Protein AF-A0A966CEV1-F1 (afdb_monomer)

Structure (mmCIF, N/CA/C/O backbone):
data_AF-A0A966CEV1-F1
#
_entry.id   AF-A0A966CEV1-F1
#
loop_
_atom_site.group_PDB
_atom_site.id
_atom_site.type_symbol
_atom_site.label_atom_id
_atom_site.label_alt_id
_atom_site.label_comp_id
_atom_site.label_asym_id
_atom_site.label_entity_id
_atom_site.label_seq_id
_atom_site.pdbx_PDB_ins_code
_atom_site.Cartn_x
_atom_site.Cartn_y
_atom_site.Cartn_z
_atom_site.occupancy
_atom_site.B_iso_or_equiv
_atom_site.auth_seq_id
_atom_site.auth_comp_id
_atom_site.auth_asym_id
_atom_site.auth_atom_id
_atom_site.pdbx_PDB_model_num
ATOM 1 N N . MET A 1 1 ? 7.926 -12.220 17.443 1.00 57.94 1 MET A N 1
ATOM 2 C CA . MET A 1 1 ? 7.346 -11.775 18.732 1.00 57.94 1 MET A CA 1
ATOM 3 C C . MET A 1 1 ? 5.970 -11.209 18.419 1.00 57.94 1 MET A C 1
ATOM 5 O O . MET A 1 1 ? 5.880 -10.468 17.450 1.00 57.94 1 MET A O 1
ATOM 9 N N . LEU A 1 2 ? 4.911 -11.613 19.125 1.00 84.62 2 LEU A N 1
ATOM 10 C CA . LEU A 1 2 ? 3.569 -11.069 18.876 1.00 84.62 2 LEU A CA 1
ATOM 11 C C . LEU A 1 2 ? 3.476 -9.664 19.479 1.00 84.62 2 LEU A C 1
ATOM 13 O O . LEU A 1 2 ? 3.964 -9.455 20.590 1.00 84.62 2 LEU A O 1
ATOM 17 N N . VAL A 1 3 ? 2.856 -8.722 18.767 1.00 90.56 3 VAL A N 1
ATOM 18 C CA . VAL A 1 3 ? 2.666 -7.362 19.295 1.00 90.56 3 VAL A CA 1
ATOM 19 C C . VAL A 1 3 ? 1.674 -7.366 20.458 1.00 90.56 3 VAL A C 1
ATOM 21 O O . VAL A 1 3 ? 0.688 -8.111 20.454 1.00 90.56 3 VAL A O 1
ATOM 24 N N . THR A 1 4 ? 1.909 -6.517 21.457 1.00 93.19 4 THR A N 1
ATOM 25 C CA . THR A 1 4 ? 0.951 -6.308 22.549 1.00 93.19 4 THR A CA 1
ATOM 26 C C . THR A 1 4 ? -0.303 -5.588 22.046 1.00 93.19 4 THR A C 1
ATOM 28 O O . THR A 1 4 ? -0.288 -4.901 21.024 1.00 93.19 4 THR A O 1
ATOM 31 N N . LYS A 1 5 ? -1.406 -5.670 22.802 1.00 92.38 5 LYS A N 1
ATOM 32 C CA . LYS A 1 5 ? -2.657 -4.968 22.458 1.00 92.38 5 LYS A CA 1
ATOM 33 C C . LYS A 1 5 ? -2.450 -3.457 22.296 1.00 92.38 5 LYS A C 1
ATOM 35 O O . LYS A 1 5 ? -2.976 -2.872 21.360 1.00 92.38 5 LYS A O 1
ATOM 40 N N . LYS A 1 6 ? -1.669 -2.833 23.185 1.00 93.38 6 LYS A N 1
ATOM 41 C CA . LYS A 1 6 ? -1.413 -1.385 23.150 1.00 93.38 6 LYS A CA 1
ATOM 42 C C . LYS A 1 6 ? -0.546 -0.986 21.955 1.00 93.38 6 LYS A C 1
ATOM 44 O O . LYS A 1 6 ? -0.820 0.029 21.318 1.00 93.38 6 LYS A O 1
ATOM 49 N N . GLU A 1 7 ? 0.465 -1.790 21.625 1.00 94.31 7 GLU A N 1
ATOM 50 C CA . GLU A 1 7 ? 1.275 -1.593 20.417 1.00 94.31 7 GLU A CA 1
ATOM 51 C C . GLU A 1 7 ? 0.435 -1.745 19.152 1.00 94.31 7 GLU A C 1
ATOM 53 O O . GLU A 1 7 ? 0.527 -0.898 18.266 1.00 94.31 7 GLU A O 1
ATOM 58 N N . LEU A 1 8 ? -0.439 -2.753 19.096 1.00 94.94 8 LEU A N 1
ATOM 59 C CA . LEU A 1 8 ? -1.373 -2.940 17.990 1.00 94.94 8 LEU A CA 1
ATOM 60 C C . LEU A 1 8 ? -2.298 -1.730 17.816 1.00 94.94 8 LEU A C 1
ATOM 62 O O . LEU A 1 8 ? -2.413 -1.222 16.701 1.00 94.94 8 LEU A O 1
ATOM 66 N N . THR A 1 9 ? -2.920 -1.234 18.896 1.00 96.12 9 THR A N 1
ATOM 67 C CA . THR A 1 9 ? -3.746 -0.017 18.827 1.00 96.12 9 THR A CA 1
ATOM 68 C C . THR A 1 9 ? -2.937 1.154 18.286 1.00 96.12 9 THR A C 1
ATOM 70 O O . THR A 1 9 ? -3.384 1.850 17.378 1.00 96.12 9 THR A O 1
ATOM 73 N N . ASN A 1 10 ? -1.727 1.357 18.810 1.00 95.75 10 ASN A N 1
ATOM 74 C CA . ASN A 1 10 ? -0.859 2.444 18.380 1.00 95.75 10 ASN A CA 1
ATOM 75 C C . ASN A 1 10 ? -0.511 2.335 16.889 1.00 95.75 10 ASN A C 1
ATOM 77 O O . ASN A 1 10 ? -0.572 3.334 16.179 1.00 95.75 10 ASN A O 1
ATOM 81 N N . LEU A 1 11 ? -0.183 1.135 16.399 1.00 96.06 11 LEU A N 1
ATOM 82 C CA . LEU A 1 11 ? 0.089 0.896 14.981 1.00 96.06 11 LEU A CA 1
ATOM 83 C C . LEU A 1 11 ? -1.144 1.195 14.124 1.00 96.06 11 LEU A C 1
ATOM 85 O O . LEU A 1 11 ? -1.026 1.942 13.155 1.00 96.06 11 LEU A O 1
ATOM 89 N N . LYS A 1 12 ? -2.326 0.692 14.495 1.00 96.50 12 LYS A N 1
ATOM 90 C CA . LYS A 1 12 ? -3.576 0.970 13.770 1.00 96.50 12 LYS A CA 1
ATOM 91 C C . LYS A 1 12 ? -3.886 2.466 13.731 1.00 96.50 12 LYS A C 1
ATOM 93 O O . LYS A 1 12 ? -4.107 3.009 12.661 1.00 96.50 12 LYS A O 1
ATOM 98 N N . LEU A 1 13 ? -3.823 3.169 14.861 1.00 96.69 13 LEU A N 1
ATOM 99 C CA . LEU A 1 13 ? -4.090 4.612 14.897 1.00 96.69 13 LEU A CA 1
ATOM 100 C C . LEU A 1 13 ? -3.045 5.416 14.110 1.00 96.69 13 LEU A C 1
ATOM 102 O O . LEU A 1 13 ? -3.387 6.381 13.426 1.00 96.69 13 LEU A O 1
ATOM 106 N N . LYS A 1 14 ? -1.772 5.002 14.142 1.00 96.00 14 LYS A N 1
ATOM 107 C CA . LYS A 1 14 ? -0.716 5.626 13.336 1.00 96.00 14 LYS A CA 1
ATOM 108 C C . LYS A 1 14 ? -0.926 5.444 11.839 1.00 96.00 14 LYS A C 1
ATOM 110 O O . LYS A 1 14 ? -0.472 6.320 11.107 1.00 96.00 14 LYS A O 1
ATOM 115 N N . SER A 1 15 ? -1.631 4.403 11.389 1.00 95.50 15 SER A N 1
ATOM 116 C CA . SER A 1 15 ? -1.977 4.204 9.975 1.00 95.50 15 SER A CA 1
ATOM 117 C C . SER A 1 15 ? -3.138 5.089 9.495 1.00 95.50 15 SER A C 1
ATOM 119 O O . SER A 1 15 ? -3.421 5.145 8.301 1.00 95.50 15 SER A O 1
ATOM 121 N N . ILE A 1 16 ? -3.778 5.852 10.386 1.00 96.06 16 ILE A N 1
ATOM 122 C CA . ILE A 1 16 ? -4.877 6.766 10.055 1.00 96.06 16 ILE A CA 1
ATOM 123 C C . ILE A 1 16 ? -4.322 8.186 9.820 1.00 96.06 16 ILE A C 1
ATOM 125 O O . ILE A 1 16 ? -3.423 8.664 10.521 1.00 96.06 16 ILE A O 1
ATOM 129 N N . LYS A 1 17 ? -4.807 8.885 8.783 1.00 94.56 17 LYS A N 1
ATOM 130 C CA . LYS A 1 17 ? -4.459 10.299 8.515 1.00 94.56 17 LYS A CA 1
ATOM 131 C C . LYS A 1 17 ? -5.070 11.222 9.577 1.00 94.56 17 LYS A C 1
ATOM 133 O O . LYS A 1 17 ? -6.083 10.882 10.174 1.00 94.56 17 LYS A O 1
ATOM 138 N N . SER A 1 18 ? -4.483 12.402 9.792 1.00 94.50 18 SER A N 1
ATOM 139 C CA . SER A 1 18 ? -4.912 13.301 10.877 1.00 94.50 18 SER A CA 1
ATOM 140 C C . SER A 1 18 ? -6.392 13.682 10.807 1.00 94.50 18 SER A C 1
ATOM 142 O O . SER A 1 18 ? -7.038 13.728 11.847 1.00 94.50 18 SER A O 1
ATOM 144 N N . ASP A 1 19 ? -6.933 13.936 9.617 1.00 95.62 19 ASP A N 1
ATOM 145 C CA . ASP A 1 19 ? -8.342 14.324 9.478 1.00 95.62 19 ASP A CA 1
ATOM 146 C C . ASP A 1 19 ? -9.283 13.151 9.776 1.00 95.62 19 ASP A C 1
ATOM 148 O O . ASP A 1 19 ? -10.262 13.307 10.496 1.00 95.62 19 ASP A O 1
ATOM 152 N N . ASN A 1 20 ? -8.908 11.939 9.361 1.00 96.88 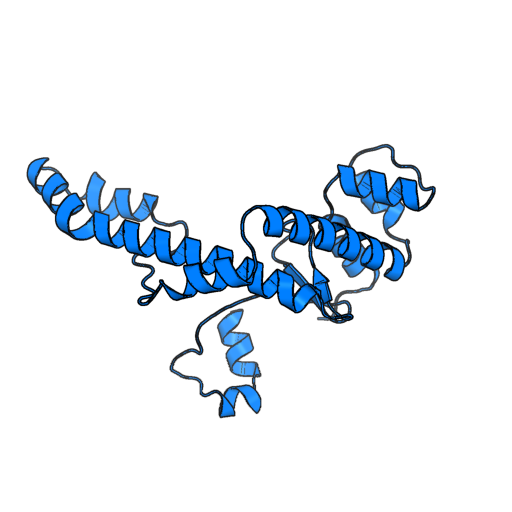20 ASN A N 1
ATOM 153 C CA . ASN A 1 20 ? -9.644 10.723 9.708 1.00 96.88 20 ASN A CA 1
ATOM 154 C C . ASN A 1 20 ? -9.554 10.393 11.213 1.00 96.88 20 ASN A C 1
ATOM 156 O O . ASN A 1 20 ? -10.490 9.827 11.764 1.00 96.88 20 ASN A O 1
ATOM 160 N N . LEU A 1 21 ? -8.461 10.746 11.902 1.00 97.31 21 LEU A N 1
ATOM 161 C CA . LEU A 1 21 ? -8.376 10.603 13.363 1.00 97.31 21 LEU A CA 1
ATOM 162 C C . LEU A 1 21 ? -9.356 11.537 14.084 1.00 97.31 21 LEU A C 1
ATOM 164 O O . LEU A 1 21 ? -9.929 11.139 15.097 1.00 97.31 21 LEU A O 1
ATOM 168 N N . LYS A 1 22 ? -9.561 12.757 13.566 1.00 97.19 22 LYS A N 1
ATOM 169 C CA . LYS A 1 22 ? -10.571 13.685 14.098 1.00 97.19 22 LYS A CA 1
ATOM 170 C C . LYS A 1 22 ? -11.976 13.125 13.901 1.00 97.19 22 LYS A C 1
ATOM 172 O O . LYS A 1 22 ? -12.722 13.058 14.870 1.00 97.19 22 LYS A O 1
ATOM 177 N N . GLU A 1 23 ? -12.281 12.632 12.698 1.00 97.31 23 GLU A N 1
ATOM 178 C CA . GLU A 1 23 ? -13.567 11.983 12.400 1.00 97.31 23 GLU A CA 1
ATOM 179 C C . GLU A 1 23 ? -13.821 10.775 13.317 1.00 97.31 23 GLU A C 1
ATOM 181 O O . GLU A 1 23 ? -14.918 10.616 13.849 1.00 97.31 23 GLU A O 1
ATOM 186 N N . LEU A 1 24 ? -12.803 9.937 13.554 1.00 97.38 24 LEU A N 1
ATOM 187 C CA . LEU A 1 24 ? -12.907 8.814 14.487 1.00 97.38 24 LEU A CA 1
ATOM 188 C C . LEU A 1 24 ? -13.211 9.299 15.911 1.00 97.38 24 LEU A C 1
ATOM 190 O O . LEU A 1 24 ? -14.129 8.779 16.542 1.00 97.38 24 LEU A O 1
ATOM 194 N N . ALA A 1 25 ? -12.485 10.306 16.407 1.00 96.88 25 ALA A N 1
ATOM 195 C CA . ALA A 1 25 ? -12.726 10.869 17.734 1.00 96.88 25 ALA A CA 1
ATOM 196 C C . ALA A 1 25 ? -14.147 11.442 17.871 1.00 96.88 25 ALA A C 1
ATOM 198 O O . ALA A 1 25 ? -14.824 11.146 18.855 1.00 96.88 25 ALA A O 1
ATOM 199 N N . GLU A 1 26 ? -14.628 12.176 16.865 1.00 96.38 26 GLU A N 1
ATOM 200 C CA . GLU A 1 26 ? -15.989 12.729 16.825 1.00 96.38 26 GLU A CA 1
ATOM 201 C C . GLU A 1 26 ? -17.051 11.629 16.828 1.00 96.38 26 GLU A C 1
ATOM 203 O O . GLU A 1 26 ? -18.001 11.694 17.607 1.00 96.38 26 GLU A O 1
ATOM 208 N N . SER A 1 27 ? -16.854 10.569 16.037 1.00 95.25 27 SER A N 1
ATOM 209 C CA . SER A 1 27 ? -17.775 9.424 15.993 1.00 95.25 27 SER A CA 1
ATOM 210 C C . SER A 1 27 ? -17.870 8.655 17.318 1.00 95.25 27 SER A C 1
ATOM 212 O O . SER A 1 27 ? -18.848 7.949 17.555 1.00 95.25 27 SER A O 1
ATOM 214 N N . LEU A 1 28 ? -16.864 8.804 18.186 1.00 94.50 28 LEU A N 1
ATOM 215 C CA . LEU A 1 28 ? -16.774 8.176 19.504 1.00 94.50 28 LEU A CA 1
ATOM 216 C C . LEU A 1 28 ? -17.038 9.165 20.650 1.00 94.50 28 LEU A C 1
ATOM 218 O O . LEU A 1 28 ? -16.740 8.849 21.803 1.00 94.50 28 LEU A O 1
ATOM 222 N N . SER A 1 29 ? -17.547 10.368 20.356 1.00 92.56 29 SER A N 1
ATOM 223 C CA . SER A 1 29 ? -17.788 11.432 21.346 1.00 92.56 29 SER A CA 1
ATOM 224 C C . SER A 1 29 ? -16.554 11.764 22.204 1.00 92.56 29 SER A C 1
ATOM 226 O O . SER A 1 29 ? -16.664 12.115 23.379 1.00 92.56 29 SER A O 1
ATOM 228 N N . THR A 1 30 ? -15.361 11.629 21.622 1.00 90.31 30 THR A N 1
ATOM 229 C CA . THR A 1 30 ? -14.064 11.927 22.242 1.00 90.31 30 THR A CA 1
ATOM 230 C C . THR A 1 30 ? -13.546 13.281 21.745 1.00 90.31 30 THR A C 1
ATOM 232 O O . THR A 1 30 ? -13.828 13.691 20.623 1.00 90.31 30 THR A O 1
ATOM 235 N N . ASP A 1 31 ? -12.764 13.995 22.562 1.00 92.00 31 ASP A N 1
ATOM 236 C CA . ASP A 1 31 ? -12.221 15.313 22.200 1.00 92.00 31 ASP A CA 1
ATOM 237 C C . ASP A 1 31 ? -11.314 15.261 20.952 1.00 92.00 31 ASP A C 1
ATOM 239 O O . ASP A 1 31 ? -10.159 14.827 21.032 1.00 92.00 31 ASP A O 1
ATOM 243 N N . SER A 1 32 ? -11.815 15.779 19.824 1.00 93.38 32 SER A N 1
ATOM 244 C CA . SER A 1 32 ? -11.163 15.774 18.505 1.00 93.38 32 SER A CA 1
ATOM 245 C C . SER A 1 32 ? -10.152 16.907 18.276 1.00 93.38 32 SER A C 1
ATOM 247 O O . SER A 1 32 ? -9.585 17.040 17.188 1.00 93.38 32 SER A O 1
ATOM 249 N N . ARG A 1 33 ? -9.864 17.722 19.299 1.00 92.88 33 ARG A N 1
ATOM 250 C CA . ARG A 1 33 ? -8.872 18.806 19.206 1.00 92.88 33 ARG A CA 1
ATOM 251 C C . ARG A 1 33 ? -7.446 18.312 19.444 1.00 92.88 33 ARG A C 1
ATOM 253 O O . ARG A 1 33 ? -7.202 17.447 20.288 1.00 92.88 33 ARG A O 1
ATOM 260 N N . GLY A 1 34 ? -6.494 18.951 18.769 1.00 93.88 34 GLY A N 1
ATOM 261 C CA . GLY A 1 34 ? -5.059 18.735 18.957 1.00 93.88 34 GLY A CA 1
ATOM 262 C C . GLY A 1 34 ? -4.363 18.162 17.726 1.00 93.88 34 GLY A C 1
ATOM 263 O O . GLY A 1 34 ? -4.924 18.104 16.629 1.00 93.88 34 GLY A O 1
ATOM 264 N N . THR A 1 35 ? -3.106 17.772 17.916 1.00 95.94 35 THR A N 1
ATOM 265 C CA . THR A 1 35 ? -2.287 17.147 16.873 1.00 95.94 35 THR A CA 1
ATOM 266 C C . THR A 1 35 ? -2.658 15.674 16.685 1.00 95.94 35 THR A C 1
ATOM 268 O O . THR A 1 35 ? -3.315 15.067 17.531 1.00 95.94 35 THR A O 1
ATOM 271 N N . ALA A 1 36 ? -2.176 15.046 15.607 1.00 94.31 36 ALA A N 1
ATOM 272 C CA . ALA A 1 36 ? -2.341 13.604 15.412 1.00 94.31 36 ALA A CA 1
ATOM 273 C C . ALA A 1 36 ? -1.795 12.783 16.598 1.00 94.31 36 ALA A C 1
ATOM 275 O O . ALA A 1 36 ? -2.402 11.788 16.984 1.00 94.31 36 ALA A O 1
ATOM 276 N N . ALA A 1 37 ? -0.687 13.211 17.213 1.00 95.38 37 ALA A N 1
ATOM 277 C CA . ALA A 1 37 ? -0.123 12.538 18.381 1.00 95.38 37 ALA A CA 1
ATOM 278 C C . ALA A 1 37 ? -1.036 12.650 19.614 1.00 95.38 37 ALA A C 1
ATOM 280 O O . ALA A 1 37 ? -1.165 11.685 20.367 1.00 95.38 37 ALA A O 1
ATOM 281 N N . ASP A 1 38 ? -1.694 13.797 19.801 1.00 95.88 38 ASP A N 1
ATOM 282 C CA . ASP A 1 38 ? -2.651 13.996 20.895 1.00 95.88 38 ASP A CA 1
ATOM 283 C C . ASP A 1 38 ? -3.892 13.124 20.700 1.00 95.88 38 ASP A C 1
ATOM 285 O O . ASP A 1 38 ? -4.332 12.458 21.636 1.00 95.88 38 ASP A O 1
ATOM 289 N N . LEU A 1 39 ? -4.411 13.060 19.471 1.00 97.00 39 LEU A N 1
ATOM 290 C CA . LEU A 1 39 ? -5.541 12.199 19.119 1.00 97.00 39 LEU A CA 1
ATOM 291 C C . LEU A 1 39 ? -5.213 10.719 19.329 1.00 97.00 39 LEU A C 1
ATOM 293 O O . LEU A 1 39 ? -6.008 10.003 19.929 1.00 97.00 39 LEU A O 1
ATOM 297 N N . ILE A 1 40 ? -4.023 10.263 18.920 1.00 96.38 40 ILE A N 1
ATOM 298 C CA . ILE A 1 40 ? -3.582 8.879 19.157 1.00 96.38 40 ILE A CA 1
ATOM 299 C C . ILE A 1 40 ? -3.560 8.566 20.658 1.00 96.38 40 ILE A C 1
ATOM 301 O O . ILE A 1 40 ? -4.047 7.513 21.060 1.00 96.38 40 ILE A O 1
ATOM 305 N N . LYS A 1 41 ? -3.038 9.472 21.498 1.00 96.12 41 LYS A N 1
ATOM 306 C CA . LYS A 1 41 ? -3.024 9.283 22.959 1.00 96.12 41 LYS A CA 1
ATOM 307 C C . LYS A 1 41 ? -4.434 9.179 23.537 1.00 96.12 41 LYS A C 1
ATOM 309 O O . LYS A 1 41 ? -4.659 8.339 24.397 1.00 96.12 41 LYS A O 1
ATOM 314 N N . LYS A 1 42 ? -5.370 10.004 23.063 1.00 95.38 42 LYS A N 1
ATOM 315 C CA . LYS A 1 42 ? -6.772 9.989 23.510 1.00 95.38 42 LYS A CA 1
ATOM 316 C C . LYS A 1 42 ? -7.522 8.729 23.069 1.00 95.38 42 LYS A C 1
ATOM 318 O O . LYS A 1 42 ? -8.399 8.265 23.784 1.00 95.38 42 LYS A O 1
ATOM 323 N N . LEU A 1 43 ? -7.170 8.176 21.908 1.00 96.00 43 LEU A N 1
ATOM 324 C CA . LEU A 1 43 ? -7.831 7.012 21.313 1.00 96.00 43 LEU A CA 1
ATOM 325 C C . LEU A 1 43 ? -7.171 5.670 21.683 1.00 96.00 43 LEU A C 1
ATOM 327 O O . LEU A 1 43 ? -7.662 4.620 21.277 1.00 96.00 43 LEU A O 1
ATOM 331 N N . ILE A 1 44 ? -6.062 5.669 22.435 1.00 96.00 44 ILE A N 1
ATOM 332 C CA . ILE A 1 44 ? -5.234 4.468 22.656 1.00 96.00 44 ILE A CA 1
ATOM 333 C C . ILE A 1 44 ? 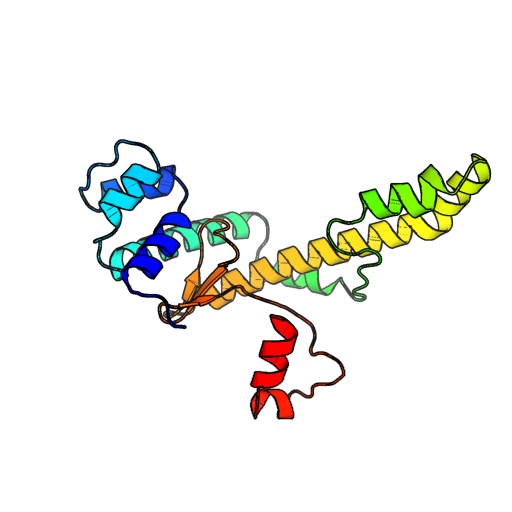-5.948 3.342 23.421 1.00 96.00 44 ILE A C 1
ATOM 335 O O . ILE A 1 44 ? -5.598 2.171 23.260 1.00 96.00 44 ILE A O 1
ATOM 339 N N . ASP A 1 45 ? -6.950 3.691 24.227 1.00 94.38 45 ASP A N 1
ATOM 340 C CA . ASP A 1 45 ? -7.712 2.749 25.053 1.00 94.38 45 ASP A CA 1
ATOM 341 C C . ASP A 1 45 ? -9.081 2.394 24.441 1.00 94.38 45 ASP A C 1
ATOM 343 O O . ASP A 1 45 ? -9.859 1.648 25.038 1.00 94.38 45 ASP A O 1
ATOM 347 N N . ILE A 1 46 ? -9.371 2.882 23.228 1.00 93.69 46 ILE A N 1
ATOM 348 C CA . ILE A 1 46 ? -10.600 2.549 22.504 1.00 93.69 46 ILE A CA 1
ATOM 349 C C . ILE A 1 46 ? -10.619 1.053 22.138 1.00 93.69 46 ILE A C 1
ATOM 351 O O . ILE A 1 46 ? -9.585 0.486 21.753 1.00 93.69 46 ILE A O 1
ATOM 355 N N . PRO A 1 47 ? -11.788 0.388 22.233 1.00 93.81 47 PRO A N 1
ATOM 356 C CA . PRO A 1 47 ? -11.956 -0.989 21.784 1.00 93.81 47 PRO A CA 1
ATOM 357 C C . PRO A 1 47 ? -11.501 -1.208 20.332 1.00 93.81 47 PRO A C 1
ATOM 359 O O . PRO A 1 47 ? -11.766 -0.401 19.442 1.00 93.81 47 PRO A O 1
ATOM 362 N N . GLN A 1 48 ? -10.794 -2.316 20.093 1.00 93.88 48 GLN A N 1
ATOM 363 C CA . GLN A 1 48 ? -10.188 -2.622 18.789 1.00 93.88 48 GLN A CA 1
ATOM 364 C C . GLN A 1 48 ? -11.220 -2.718 17.665 1.00 93.88 48 GLN A C 1
ATOM 366 O O . GLN A 1 48 ? -10.959 -2.247 16.566 1.00 93.88 48 GLN A O 1
ATOM 371 N N . ASP A 1 49 ? -12.392 -3.278 17.955 1.00 95.06 49 ASP A N 1
ATOM 372 C CA . ASP A 1 49 ? -13.507 -3.416 17.020 1.00 95.06 49 ASP A CA 1
ATOM 373 C C . ASP A 1 49 ? -13.952 -2.064 16.452 1.00 95.06 49 ASP A C 1
ATOM 375 O O . ASP A 1 49 ? -14.169 -1.961 15.251 1.00 95.06 49 ASP A O 1
ATOM 379 N N . LYS A 1 50 ? -13.985 -1.002 17.267 1.00 96.88 50 LYS A N 1
ATOM 380 C CA . LYS A 1 50 ? -14.369 0.342 16.804 1.00 96.88 50 LYS A CA 1
ATOM 381 C C . LYS A 1 50 ? -13.345 0.943 15.847 1.00 96.88 50 LYS A C 1
ATOM 383 O O . LYS A 1 50 ? -13.711 1.572 14.855 1.00 96.88 50 LYS A O 1
ATOM 388 N N . ILE A 1 51 ? -12.061 0.729 16.128 1.00 97.19 51 ILE A N 1
ATOM 389 C CA . ILE A 1 51 ? -10.965 1.177 15.259 1.00 97.19 51 ILE A CA 1
ATOM 390 C C . ILE A 1 51 ? -10.986 0.381 13.949 1.00 97.19 51 ILE A C 1
ATOM 392 O O . ILE A 1 51 ? -10.864 0.963 12.873 1.00 97.19 51 ILE A O 1
ATOM 396 N N . ASP A 1 52 ? -11.198 -0.931 14.031 1.00 97.62 52 ASP A N 1
ATOM 397 C CA . ASP A 1 52 ? -11.236 -1.833 12.880 1.00 97.62 52 ASP A CA 1
ATOM 398 C C . ASP A 1 52 ? -12.430 -1.551 11.964 1.00 97.62 52 ASP A C 1
ATOM 400 O O . ASP A 1 52 ? -12.262 -1.474 10.746 1.00 97.62 52 ASP A O 1
ATOM 404 N N . GLU A 1 53 ? -13.620 -1.334 12.534 1.00 97.56 53 GLU A N 1
ATOM 405 C CA . GLU A 1 53 ? -14.823 -0.902 11.812 1.00 97.56 53 GLU A CA 1
ATOM 406 C C . GLU A 1 53 ? -14.569 0.409 11.058 1.00 97.56 53 GLU A C 1
ATOM 408 O O . GLU A 1 53 ? -14.875 0.516 9.865 1.00 97.56 53 GLU A O 1
ATOM 413 N N . PHE A 1 54 ? -13.958 1.393 11.727 1.00 98.12 54 PHE A N 1
ATOM 414 C CA . PHE A 1 54 ? -13.629 2.678 11.117 1.00 98.12 54 PHE A CA 1
ATOM 415 C C . PHE A 1 54 ? -12.625 2.533 9.968 1.00 98.12 54 PHE A C 1
ATOM 417 O O . PHE A 1 54 ? -12.855 3.062 8.877 1.00 98.12 54 PHE A O 1
ATOM 424 N N . ILE A 1 55 ? -11.529 1.799 10.189 1.00 97.88 55 ILE A N 1
ATOM 425 C CA . ILE A 1 55 ? -10.496 1.579 9.172 1.00 97.88 55 ILE A CA 1
ATOM 426 C C . ILE A 1 55 ? -11.086 0.861 7.962 1.00 97.88 55 ILE A C 1
ATOM 428 O O . ILE A 1 55 ? -10.903 1.325 6.838 1.00 97.88 55 ILE A O 1
ATOM 432 N N . LYS A 1 56 ? -11.846 -0.221 8.169 1.00 98.00 56 LYS A N 1
ATOM 433 C CA . LYS A 1 56 ? -12.485 -0.948 7.065 1.00 98.00 56 LYS A CA 1
ATOM 434 C C . LYS A 1 56 ? -13.415 -0.052 6.268 1.00 98.00 56 LYS A C 1
ATOM 436 O O . LYS A 1 56 ? -13.329 -0.045 5.045 1.00 98.00 56 LYS A O 1
ATOM 441 N N . ARG A 1 57 ? -14.263 0.738 6.934 1.00 97.69 57 ARG A N 1
ATOM 442 C CA . ARG A 1 57 ? -15.157 1.680 6.251 1.00 97.69 57 ARG A CA 1
ATOM 443 C C . ARG A 1 57 ? -14.370 2.663 5.382 1.00 97.69 57 ARG A C 1
ATOM 445 O O . ARG A 1 57 ? -14.668 2.789 4.197 1.00 97.69 57 ARG A O 1
ATOM 452 N N . LYS A 1 58 ? -13.340 3.304 5.940 1.00 98.00 58 LYS A N 1
ATOM 453 C CA . LYS A 1 58 ? -12.496 4.256 5.201 1.00 98.00 58 LYS A CA 1
ATOM 454 C C . LYS A 1 58 ? -11.737 3.619 4.049 1.00 98.00 58 LYS A C 1
ATOM 456 O O . LYS A 1 58 ? -11.614 4.236 2.997 1.00 98.00 58 LYS A O 1
ATOM 461 N N . TYR A 1 59 ? -11.254 2.398 4.222 1.00 97.69 59 TYR A N 1
ATOM 462 C CA . TYR A 1 59 ? -10.584 1.689 3.144 1.00 97.69 59 TYR A CA 1
ATOM 463 C C . TYR A 1 59 ? -11.565 1.345 2.016 1.00 97.69 59 TYR A C 1
ATOM 465 O O . TYR A 1 59 ? -11.272 1.597 0.857 1.00 97.69 59 TYR A O 1
ATOM 473 N N . GLN A 1 60 ? -12.781 0.891 2.334 1.00 97.44 60 GLN A N 1
ATOM 474 C CA . GLN A 1 60 ? -13.819 0.646 1.323 1.00 97.44 60 GLN A CA 1
ATOM 475 C C . GLN A 1 60 ? -14.234 1.922 0.571 1.00 97.44 60 GLN A C 1
ATOM 477 O O . GLN A 1 60 ? -14.542 1.861 -0.618 1.00 97.44 60 GLN A O 1
ATOM 482 N N . GLU A 1 61 ? -14.226 3.086 1.229 1.00 97.38 61 GLU A N 1
ATOM 483 C CA . GLU A 1 61 ? -14.381 4.382 0.550 1.00 97.38 61 GLU A CA 1
ATOM 484 C C . GLU A 1 61 ? -13.236 4.614 -0.460 1.00 97.38 61 GLU A C 1
ATOM 486 O O . GLU A 1 61 ? -13.506 4.963 -1.608 1.00 97.38 61 GLU A O 1
ATOM 491 N N . GLN A 1 62 ? -11.977 4.343 -0.088 1.00 96.81 62 GLN A N 1
ATOM 492 C CA . GLN A 1 62 ? -10.817 4.466 -0.989 1.00 96.81 62 GLN A CA 1
ATOM 493 C C . GLN A 1 62 ? -10.895 3.514 -2.189 1.00 96.81 62 GLN A C 1
ATOM 495 O O . GLN A 1 62 ? -10.660 3.947 -3.317 1.00 96.81 62 GLN A O 1
ATOM 500 N N . VAL A 1 63 ? -11.283 2.254 -1.962 1.00 97.44 63 VAL A N 1
ATOM 501 C CA . VAL A 1 63 ? -11.49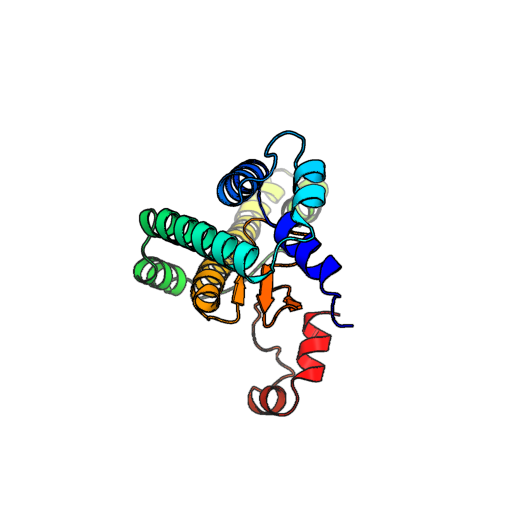5 1.258 -3.025 1.00 97.44 63 VAL A CA 1
ATOM 502 C C . VAL A 1 63 ? -12.530 1.768 -4.024 1.00 97.44 63 VAL A C 1
ATOM 504 O O . VAL A 1 63 ? -12.279 1.761 -5.226 1.00 97.44 63 VAL A O 1
ATOM 507 N N . LYS A 1 64 ? -13.666 2.291 -3.545 1.00 97.69 64 LYS A N 1
ATOM 508 C CA . LYS A 1 64 ? -14.715 2.842 -4.416 1.00 97.69 64 LYS A CA 1
ATOM 509 C C . LYS A 1 64 ? -14.231 4.034 -5.234 1.00 97.69 64 LYS A C 1
ATOM 511 O O . LYS A 1 64 ? -14.547 4.110 -6.415 1.00 97.69 64 LYS A O 1
ATOM 516 N N . GLU A 1 65 ? -13.475 4.957 -4.641 1.00 97.50 65 GLU A N 1
ATOM 517 C CA . GLU A 1 65 ? -12.901 6.080 -5.396 1.00 97.50 65 GLU A CA 1
ATOM 518 C C . GLU A 1 65 ? -11.909 5.600 -6.462 1.00 97.50 65 GLU A C 1
ATOM 520 O O . GLU A 1 65 ? -11.955 6.065 -7.599 1.00 97.50 65 GLU A O 1
ATOM 525 N N . ARG A 1 66 ? -11.067 4.614 -6.138 1.00 96.69 66 ARG A N 1
ATOM 526 C CA . ARG A 1 66 ? -10.143 3.990 -7.094 1.00 96.69 66 ARG A CA 1
ATOM 527 C C . ARG A 1 66 ? -10.899 3.278 -8.224 1.00 96.69 66 ARG A C 1
ATOM 529 O O . ARG A 1 66 ? -10.522 3.438 -9.382 1.00 96.69 66 ARG A O 1
ATOM 536 N N . GLN A 1 67 ? -12.001 2.583 -7.927 1.00 97.69 67 GLN A N 1
ATOM 537 C CA . GLN A 1 67 ? -12.869 1.922 -8.920 1.00 97.69 67 GLN A CA 1
ATOM 538 C C . GLN A 1 67 ? -13.519 2.888 -9.914 1.00 97.69 67 GLN A C 1
ATOM 540 O O . GLN A 1 67 ? -13.852 2.475 -11.023 1.00 97.69 67 GLN A O 1
ATOM 545 N N . LYS A 1 68 ? -13.678 4.171 -9.562 1.00 98.06 68 LYS A N 1
ATOM 546 C CA . LYS A 1 68 ? -14.153 5.193 -10.511 1.00 98.06 68 LYS A CA 1
ATOM 547 C C . LYS A 1 68 ? -13.122 5.524 -11.591 1.00 98.06 68 LYS A C 1
ATOM 549 O O . LYS A 1 68 ? -13.513 6.003 -12.649 1.00 98.06 68 LYS A O 1
ATOM 554 N N . LEU A 1 69 ? -11.829 5.313 -11.322 1.00 97.25 69 LEU A N 1
ATOM 555 C CA . LEU A 1 69 ? -10.759 5.535 -12.299 1.00 97.25 69 LEU A CA 1
ATOM 556 C C . LEU A 1 69 ? -10.707 4.396 -13.320 1.00 97.25 69 LEU A C 1
ATOM 558 O O . LEU A 1 69 ? -10.588 4.641 -14.516 1.00 97.25 69 LEU A O 1
ATOM 562 N N . ILE A 1 70 ? -10.778 3.160 -12.827 1.00 98.12 70 ILE A N 1
ATOM 563 C CA . ILE A 1 70 ? -10.779 1.935 -13.625 1.00 98.12 70 ILE A CA 1
ATOM 564 C C . ILE A 1 70 ? -11.387 0.799 -12.797 1.00 98.12 70 ILE A C 1
ATOM 566 O O . ILE A 1 70 ? -11.084 0.655 -11.605 1.00 98.12 70 ILE A O 1
ATOM 570 N N . SER A 1 71 ? -12.246 -0.008 -13.424 1.00 98.00 71 SER A N 1
ATOM 571 C CA . SER A 1 71 ? -12.836 -1.176 -12.769 1.00 98.00 71 SER A CA 1
ATOM 572 C C . SER A 1 71 ? -11.773 -2.242 -12.476 1.00 98.00 71 SER A C 1
ATOM 574 O O . SER A 1 71 ? -10.717 -2.276 -13.110 1.00 98.00 71 SER A O 1
ATOM 576 N N . ASP A 1 72 ? -12.037 -3.136 -11.519 1.00 97.56 72 ASP A N 1
ATOM 577 C CA . ASP A 1 72 ? -11.101 -4.223 -11.191 1.00 97.56 72 ASP A CA 1
ATOM 578 C C . ASP A 1 72 ? -10.847 -5.129 -12.402 1.00 97.56 72 ASP A C 1
ATOM 580 O O . ASP A 1 72 ? -9.730 -5.605 -12.596 1.00 97.56 72 ASP A O 1
ATOM 584 N N . ASP A 1 73 ? -11.871 -5.372 -13.220 1.00 97.94 73 ASP A N 1
ATOM 585 C CA . ASP A 1 73 ? -11.767 -6.258 -14.378 1.00 97.94 73 ASP A CA 1
ATOM 586 C C . ASP A 1 73 ? -11.041 -5.591 -15.546 1.00 97.94 73 ASP A C 1
ATOM 588 O O . ASP A 1 73 ? -10.180 -6.226 -16.157 1.00 97.94 73 ASP A O 1
ATOM 592 N N . ASP A 1 74 ? -11.286 -4.304 -15.801 1.00 98.38 74 ASP A N 1
ATOM 593 C CA . ASP A 1 74 ? -10.531 -3.553 -16.810 1.00 98.38 74 ASP A CA 1
ATOM 594 C C . ASP A 1 74 ? -9.059 -3.417 -16.399 1.00 98.38 74 ASP A C 1
ATOM 596 O O . ASP A 1 74 ? -8.160 -3.615 -17.215 1.00 98.38 74 ASP A O 1
ATOM 600 N N . LEU A 1 75 ? -8.779 -3.172 -15.112 1.00 98.19 75 LEU A N 1
ATOM 601 C CA . LEU A 1 75 ? -7.405 -3.101 -14.618 1.00 98.19 75 LEU A CA 1
ATOM 602 C C . LEU A 1 75 ? -6.679 -4.445 -14.769 1.00 98.19 75 LEU A C 1
ATOM 604 O O . LEU A 1 75 ? -5.526 -4.472 -15.200 1.00 98.19 75 LEU A O 1
ATOM 608 N N . LYS A 1 76 ? -7.347 -5.573 -14.487 1.00 97.88 76 LYS A N 1
ATOM 609 C CA . LYS A 1 76 ? -6.790 -6.911 -14.763 1.00 97.88 76 LYS A CA 1
ATOM 610 C C . LYS A 1 76 ? -6.495 -7.102 -16.252 1.00 97.88 76 LYS A C 1
ATOM 612 O O . LYS A 1 76 ? -5.458 -7.677 -16.587 1.00 97.88 76 LYS A O 1
ATOM 617 N N . GLN A 1 77 ? -7.368 -6.626 -17.143 1.00 98.19 77 GLN A N 1
ATOM 618 C CA . GLN A 1 77 ? -7.128 -6.690 -18.587 1.00 98.19 77 GLN A CA 1
ATOM 619 C C . GLN A 1 77 ? -5.894 -5.874 -18.988 1.00 98.19 77 GLN A C 1
ATOM 621 O O . GLN A 1 77 ? -5.050 -6.396 -19.718 1.00 98.19 77 GLN A O 1
ATOM 626 N N . GLU A 1 78 ? -5.729 -4.654 -18.470 1.00 97.94 78 GLU A N 1
ATOM 627 C CA . GLU A 1 78 ? -4.532 -3.834 -18.705 1.00 97.94 78 GLU A CA 1
ATOM 628 C C . GLU A 1 78 ? -3.258 -4.522 -18.200 1.00 97.94 78 GLU A C 1
ATOM 630 O O . GLU A 1 78 ? -2.283 -4.649 -18.942 1.00 97.94 78 GLU A O 1
ATOM 635 N N . LEU A 1 79 ? -3.279 -5.050 -16.975 1.00 96.44 79 LEU A N 1
ATOM 636 C CA . LEU A 1 79 ? -2.142 -5.771 -16.396 1.00 96.44 79 LEU A CA 1
ATOM 637 C C . LEU A 1 79 ? -1.776 -7.018 -17.206 1.00 96.44 79 LEU A C 1
ATOM 639 O O . LEU A 1 79 ? -0.595 -7.304 -17.399 1.00 96.44 79 LEU A O 1
ATOM 643 N N . SER A 1 80 ? -2.766 -7.718 -17.766 1.00 95.62 80 SER A N 1
ATOM 644 C CA . SER A 1 80 ? -2.537 -8.906 -18.598 1.00 95.62 80 SER A CA 1
ATOM 645 C C . SER A 1 80 ? -1.777 -8.623 -19.904 1.00 95.62 80 SER A C 1
ATOM 647 O O . SER A 1 80 ? -1.278 -9.561 -20.542 1.00 95.62 80 SER A O 1
ATOM 649 N N . LYS A 1 81 ? -1.668 -7.350 -20.320 1.00 96.50 81 LYS A N 1
ATOM 650 C CA . LYS A 1 81 ? -0.875 -6.930 -21.487 1.00 96.50 81 LYS A CA 1
ATOM 651 C C . LYS A 1 81 ? 0.629 -7.002 -21.219 1.00 96.50 81 LYS A C 1
ATOM 653 O O . LYS A 1 81 ? 1.399 -7.124 -22.169 1.00 96.50 81 LYS A O 1
ATOM 658 N N . VAL A 1 82 ? 1.056 -6.987 -19.956 1.00 94.31 82 VAL A N 1
ATOM 659 C CA . VAL A 1 82 ? 2.465 -7.155 -19.583 1.00 94.31 82 VAL A CA 1
ATOM 660 C C . VAL A 1 82 ? 2.854 -8.623 -19.770 1.00 94.31 82 VAL A C 1
ATOM 662 O O . VAL A 1 82 ? 2.544 -9.478 -18.946 1.00 94.31 82 VAL A O 1
ATOM 665 N N . LYS A 1 83 ? 3.498 -8.931 -20.902 1.00 88.75 83 LYS A N 1
ATOM 666 C CA . LYS A 1 83 ? 3.952 -10.295 -21.243 1.00 88.75 83 LYS A CA 1
ATOM 667 C C . LYS A 1 83 ? 5.356 -10.605 -20.748 1.00 88.75 83 LYS A C 1
ATOM 669 O O . LYS A 1 83 ? 5.663 -11.754 -20.452 1.00 88.75 83 LYS A O 1
ATOM 674 N N . GLU A 1 84 ? 6.195 -9.582 -20.656 1.00 84.00 84 GLU A N 1
ATOM 675 C CA . GLU A 1 84 ? 7.560 -9.700 -20.170 1.00 84.00 84 GLU A CA 1
ATOM 676 C C . GLU A 1 84 ? 7.756 -8.776 -18.978 1.00 84.00 84 GLU A C 1
ATOM 678 O O . GLU A 1 84 ? 7.449 -7.587 -19.038 1.00 84.00 84 GLU A O 1
ATOM 683 N N . PHE A 1 85 ? 8.296 -9.331 -17.896 1.00 80.06 85 PHE A N 1
ATOM 684 C CA . PHE A 1 85 ? 8.588 -8.586 -16.684 1.00 80.06 85 PHE A CA 1
ATOM 685 C C . PHE A 1 85 ? 10.103 -8.488 -16.504 1.00 80.06 85 PHE A C 1
ATOM 687 O O . PHE A 1 85 ? 10.766 -9.453 -16.119 1.00 80.06 85 PHE A O 1
ATOM 694 N N . LYS A 1 86 ? 10.664 -7.322 -16.838 1.00 81.12 86 LYS A N 1
ATOM 695 C CA . LYS A 1 86 ? 12.104 -7.048 -16.781 1.00 81.12 86 LYS A CA 1
ATOM 696 C C . LYS A 1 86 ? 12.332 -5.712 -16.092 1.00 81.12 86 LYS A C 1
ATOM 698 O O . LYS A 1 86 ? 12.003 -4.672 -16.644 1.00 81.12 86 LYS A O 1
ATOM 703 N N . TRP A 1 87 ? 12.935 -5.749 -14.907 1.00 74.12 87 TRP A N 1
ATOM 704 C CA . TRP A 1 87 ? 13.225 -4.535 -14.146 1.00 74.12 87 TRP A CA 1
ATOM 705 C C . TRP A 1 87 ? 14.222 -3.616 -14.857 1.00 74.12 87 TRP A C 1
ATOM 707 O O . TRP A 1 87 ? 14.051 -2.403 -14.816 1.00 74.12 87 TRP A O 1
ATOM 717 N N . GLY A 1 88 ? 15.270 -4.174 -15.482 1.00 70.75 88 GLY A N 1
ATOM 718 C CA . GLY A 1 88 ? 16.371 -3.430 -16.125 1.00 70.75 88 GLY A CA 1
ATOM 719 C C . GLY A 1 88 ? 17.256 -2.628 -15.151 1.00 70.75 88 GLY A C 1
ATOM 720 O O . GLY A 1 88 ? 18.474 -2.526 -15.329 1.00 70.75 88 GLY A O 1
ATOM 721 N N . VAL A 1 89 ? 16.658 -2.087 -14.088 1.00 77.50 89 VAL A N 1
ATOM 722 C CA . VAL A 1 89 ? 17.259 -1.289 -13.023 1.00 77.50 89 VAL A CA 1
ATOM 723 C C . VAL A 1 89 ? 16.581 -1.629 -11.698 1.00 77.50 89 VAL A C 1
ATOM 725 O O . VAL A 1 89 ? 15.377 -1.874 -11.649 1.00 77.50 89 VAL A O 1
ATOM 728 N N . VAL A 1 90 ? 17.349 -1.617 -10.612 1.00 78.62 90 VAL A N 1
ATOM 729 C CA . VAL A 1 90 ? 16.808 -1.763 -9.257 1.00 78.62 90 VAL A CA 1
ATOM 730 C C . VAL A 1 90 ? 15.888 -0.578 -8.936 1.00 78.62 90 VAL A C 1
ATOM 732 O O . VAL A 1 90 ? 16.201 0.571 -9.263 1.00 78.62 90 VAL A O 1
ATOM 735 N N . GLN A 1 91 ? 14.753 -0.849 -8.286 1.00 77.31 91 GLN A N 1
ATOM 736 C CA . GLN A 1 91 ? 13.803 0.182 -7.863 1.00 77.31 91 GLN A CA 1
ATOM 737 C C . GLN A 1 91 ? 14.497 1.300 -7.072 1.00 77.31 91 GLN A C 1
ATOM 739 O O . GLN A 1 91 ? 15.236 1.042 -6.125 1.00 77.31 91 GLN A O 1
ATOM 744 N N . GLY A 1 92 ? 14.271 2.551 -7.482 1.00 81.19 92 GLY A N 1
ATOM 745 C CA . GLY A 1 92 ? 14.862 3.732 -6.842 1.00 81.19 92 GLY A CA 1
ATOM 746 C C . GLY A 1 92 ? 16.305 4.056 -7.253 1.00 81.19 92 GLY A C 1
ATOM 747 O O . GLY A 1 92 ? 16.826 5.079 -6.821 1.00 81.19 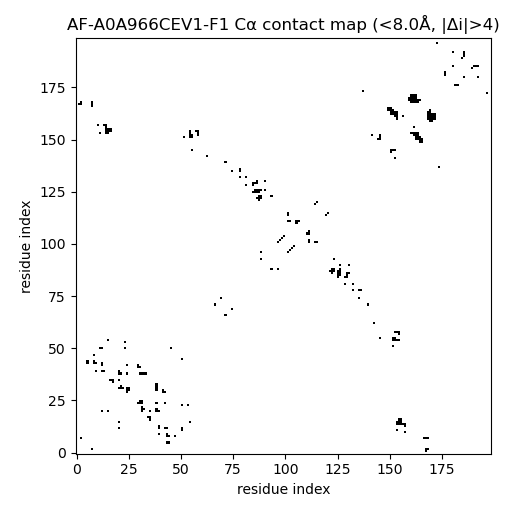92 GLY A O 1
ATOM 748 N N . GLN A 1 93 ? 16.941 3.252 -8.112 1.00 87.38 93 GLN A N 1
ATOM 749 C CA . GLN A 1 93 ? 18.334 3.465 -8.542 1.00 87.38 93 GLN A CA 1
ATOM 750 C C . GLN A 1 93 ? 18.473 3.985 -9.981 1.00 87.38 93 GLN A C 1
ATOM 752 O O . GLN A 1 93 ? 19.581 4.030 -10.517 1.00 87.38 93 GLN A O 1
ATOM 757 N N . LEU A 1 94 ? 17.376 4.399 -10.626 1.00 88.81 94 LEU A N 1
ATOM 758 C CA . LEU A 1 94 ? 17.409 4.851 -12.021 1.00 88.81 94 LEU A CA 1
ATOM 759 C C . LEU A 1 94 ? 18.341 6.051 -12.233 1.00 88.81 94 LEU A C 1
ATOM 761 O O . LEU A 1 94 ? 19.176 6.019 -13.136 1.00 88.81 94 LEU A O 1
ATOM 765 N N . ASP A 1 95 ? 18.250 7.071 -11.380 1.00 90.44 95 ASP A N 1
ATOM 766 C CA . ASP A 1 95 ? 19.117 8.251 -11.480 1.00 90.44 95 ASP A CA 1
ATOM 767 C C . ASP A 1 95 ? 20.595 7.882 -11.284 1.00 90.44 95 ASP A C 1
ATOM 769 O O . ASP A 1 95 ? 21.447 8.237 -12.096 1.00 90.44 95 ASP A O 1
ATOM 773 N N . GLN A 1 96 ? 20.896 7.057 -10.276 1.00 91.44 96 GLN A N 1
ATOM 774 C CA . GLN A 1 96 ? 22.254 6.571 -10.036 1.00 91.44 96 GLN A CA 1
ATOM 775 C C . GLN A 1 96 ? 22.813 5.806 -11.245 1.00 91.44 96 GLN A C 1
ATOM 777 O O . GLN A 1 96 ? 23.981 5.997 -11.606 1.00 91.44 96 GLN A O 1
ATOM 782 N N . LYS A 1 97 ? 21.988 4.974 -11.897 1.00 89.56 97 LYS A N 1
ATOM 783 C CA . LYS A 1 97 ? 22.363 4.273 -13.130 1.00 89.56 97 LYS A CA 1
ATOM 784 C C . LYS A 1 97 ? 22.670 5.260 -14.253 1.00 89.56 97 LYS A C 1
ATOM 786 O O . LYS A 1 97 ? 23.706 5.124 -14.897 1.00 89.56 97 LYS A O 1
ATOM 791 N N . ILE A 1 98 ? 21.831 6.279 -14.452 1.00 92.94 98 ILE A N 1
ATOM 792 C CA . ILE A 1 98 ? 22.050 7.325 -15.466 1.00 92.94 98 ILE A CA 1
ATOM 793 C C . ILE A 1 98 ? 23.372 8.061 -15.208 1.00 92.94 98 ILE A C 1
ATOM 795 O O . ILE A 1 98 ? 24.204 8.187 -16.111 1.00 92.94 98 ILE A O 1
ATOM 799 N N . GLN A 1 99 ? 23.606 8.493 -13.968 1.00 95.25 99 GLN A N 1
ATOM 800 C CA . GLN A 1 99 ? 24.829 9.200 -13.589 1.00 95.25 99 GLN A CA 1
ATOM 801 C C . GLN A 1 99 ? 26.084 8.352 -13.830 1.00 95.25 99 GLN A C 1
ATOM 803 O O . GLN A 1 99 ? 27.082 8.845 -14.357 1.00 95.25 99 GLN A O 1
ATOM 808 N N . THR A 1 100 ? 26.034 7.073 -13.458 1.00 92.62 100 THR A N 1
ATOM 809 C CA . THR A 1 100 ? 27.205 6.186 -13.475 1.00 92.62 100 THR A CA 1
ATOM 810 C C . THR A 1 100 ? 27.476 5.608 -14.862 1.00 92.62 100 THR A C 1
ATOM 812 O O . THR A 1 100 ? 28.619 5.612 -15.314 1.00 92.62 100 THR A O 1
ATOM 815 N N . GLU A 1 101 ? 26.445 5.123 -15.557 1.00 92.00 101 GLU A N 1
ATOM 816 C CA . GLU A 1 101 ? 26.604 4.423 -16.838 1.00 92.00 101 GLU A CA 1
ATOM 817 C C . GLU A 1 101 ? 26.599 5.353 -18.053 1.00 92.00 101 GLU A C 1
ATOM 819 O O . GLU A 1 101 ? 27.077 4.936 -19.108 1.00 92.00 1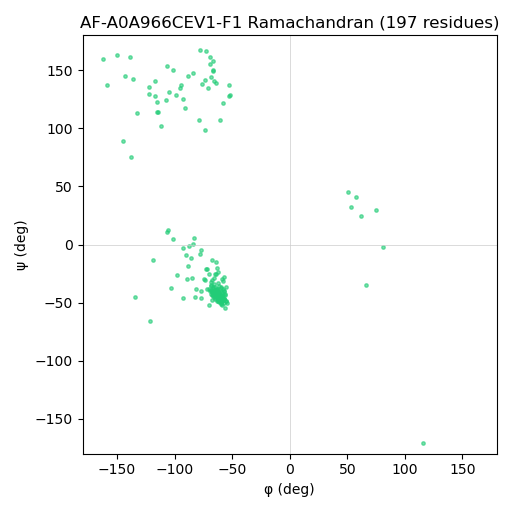01 GLU A O 1
ATOM 824 N N . TYR A 1 102 ? 26.097 6.587 -17.920 1.00 93.69 102 TYR A N 1
ATOM 825 C CA . TYR A 1 102 ? 25.978 7.519 -19.043 1.00 93.69 102 TYR A CA 1
ATOM 826 C C . TYR A 1 102 ? 26.753 8.814 -18.791 1.00 93.69 102 TYR A C 1
ATOM 828 O O . TYR A 1 102 ? 27.765 9.045 -19.451 1.00 93.69 102 TYR A O 1
ATOM 836 N N . VAL A 1 103 ? 26.342 9.622 -17.806 1.00 94.38 103 VAL A N 1
ATOM 837 C CA . VAL A 1 103 ? 26.883 10.983 -17.596 1.00 94.38 103 VAL A CA 1
ATOM 838 C C . VAL A 1 103 ? 28.388 10.977 -17.319 1.00 94.38 103 VAL A C 1
ATOM 840 O O . VAL A 1 103 ? 29.132 11.732 -17.934 1.00 94.38 103 VAL A O 1
ATOM 843 N N . ARG A 1 104 ? 28.856 10.119 -16.405 1.00 95.06 104 ARG A N 1
ATOM 844 C CA . ARG A 1 104 ? 30.280 10.052 -16.022 1.00 95.06 104 ARG A CA 1
ATOM 845 C C . ARG A 1 104 ? 31.118 9.155 -16.934 1.00 95.06 104 ARG A C 1
ATOM 847 O O . ARG A 1 104 ? 32.341 9.167 -16.829 1.00 95.06 104 ARG A O 1
ATOM 854 N N . ARG A 1 105 ? 30.474 8.357 -17.792 1.00 94.12 105 ARG A N 1
ATOM 855 C CA . ARG A 1 105 ? 31.136 7.363 -18.647 1.00 94.12 105 ARG A CA 1
ATOM 856 C C . ARG A 1 105 ? 31.495 7.921 -20.019 1.00 94.12 105 ARG A C 1
ATOM 858 O O . ARG A 1 105 ? 32.596 7.668 -20.502 1.00 94.12 105 ARG A O 1
ATOM 865 N N . PHE A 1 106 ? 30.567 8.623 -20.665 1.00 95.94 106 PHE A N 1
ATOM 866 C CA . PHE A 1 106 ? 30.772 9.137 -22.015 1.00 95.94 106 PHE A CA 1
ATOM 867 C C . PHE A 1 106 ? 31.321 10.560 -21.971 1.00 95.94 106 PHE A C 1
ATOM 869 O O . PHE A 1 106 ? 30.723 11.450 -21.377 1.00 95.94 106 PHE A O 1
ATOM 876 N N . THR A 1 107 ? 32.452 10.783 -22.637 1.00 95.56 107 THR A N 1
ATOM 877 C CA . THR A 1 107 ? 33.038 12.123 -22.804 1.00 95.56 107 THR A CA 1
ATOM 878 C C . THR A 1 107 ? 32.679 12.751 -24.149 1.00 95.56 107 THR A C 1
ATOM 880 O O . THR A 1 107 ? 32.644 13.973 -24.267 1.00 95.56 107 THR A O 1
ATOM 883 N N . ARG A 1 108 ? 32.396 11.929 -25.169 1.00 97.81 108 ARG A N 1
ATOM 884 C CA . ARG A 1 108 ? 31.969 12.373 -26.500 1.00 97.81 108 ARG A CA 1
ATOM 885 C C . ARG A 1 108 ? 30.452 12.363 -26.600 1.00 97.81 108 ARG A C 1
ATOM 887 O O . ARG A 1 108 ? 29.801 11.394 -26.213 1.00 97.81 108 ARG A O 1
ATOM 894 N N . TYR A 1 109 ? 29.906 13.439 -27.156 1.00 96.44 109 TYR A N 1
ATOM 895 C CA . TYR A 1 109 ? 28.464 13.622 -27.285 1.00 96.44 109 TYR A CA 1
ATOM 896 C C . TYR A 1 109 ? 27.808 12.545 -28.159 1.00 96.44 109 TYR A C 1
ATOM 898 O O . TYR A 1 109 ? 26.802 11.968 -27.758 1.00 96.44 109 TYR A O 1
ATOM 906 N N . ASP A 1 110 ? 28.395 12.219 -29.311 1.00 97.00 110 ASP A N 1
ATOM 907 C CA . ASP A 1 110 ? 27.801 11.238 -30.227 1.00 97.00 110 ASP A CA 1
ATOM 908 C C . ASP A 1 110 ? 27.743 9.831 -29.609 1.00 97.00 110 ASP A C 1
ATOM 910 O O . ASP A 1 110 ? 26.716 9.156 -29.712 1.00 97.00 110 ASP A O 1
ATOM 914 N N . ASP A 1 111 ? 28.787 9.433 -28.870 1.00 94.94 111 ASP A N 1
ATOM 915 C CA . ASP A 1 111 ? 28.827 8.163 -28.134 1.00 94.94 111 ASP A CA 1
ATOM 916 C C . ASP A 1 111 ? 27.744 8.121 -27.038 1.00 94.94 111 ASP A C 1
ATOM 918 O O . ASP A 1 111 ? 27.050 7.112 -26.879 1.00 94.94 111 ASP A O 1
ATOM 922 N N . LEU A 1 112 ? 27.548 9.234 -26.314 1.00 95.75 112 LEU A N 1
ATOM 923 C CA . LEU A 1 112 ? 26.470 9.376 -25.330 1.00 95.75 112 LEU A CA 1
ATOM 924 C C . LEU A 1 112 ? 25.098 9.191 -25.989 1.00 95.75 112 LEU A C 1
ATOM 926 O O . LEU A 1 112 ? 24.286 8.397 -25.509 1.00 95.75 112 LEU A O 1
ATOM 930 N N . ILE A 1 113 ? 24.833 9.902 -27.088 1.00 95.19 113 ILE A N 1
ATOM 931 C CA . ILE A 1 113 ? 23.547 9.828 -27.792 1.00 95.19 113 ILE A CA 1
ATOM 932 C C . ILE A 1 113 ? 23.292 8.417 -28.330 1.00 95.19 113 ILE A C 1
ATOM 934 O O . ILE A 1 113 ? 22.167 7.919 -28.226 1.00 95.19 113 ILE A O 1
ATOM 938 N N . GLN A 1 114 ? 24.316 7.742 -28.856 1.00 93.81 114 GLN A N 1
ATOM 939 C CA . GLN A 1 114 ? 24.194 6.356 -29.303 1.00 93.81 114 GLN A CA 1
ATOM 940 C C . GLN A 1 114 ? 23.899 5.405 -28.133 1.00 93.81 114 GLN A C 1
ATOM 942 O O . GLN A 1 114 ? 23.017 4.549 -28.249 1.00 93.81 114 GLN A O 1
ATOM 947 N N . GLY A 1 115 ? 24.579 5.566 -26.994 1.00 90.69 115 GLY A N 1
ATOM 948 C CA . GLY A 1 115 ? 24.335 4.771 -25.787 1.00 90.69 115 GLY A CA 1
ATOM 949 C C . GLY A 1 115 ? 22.914 4.942 -25.244 1.00 90.69 115 GLY A C 1
ATOM 950 O O . GLY A 1 115 ? 22.243 3.958 -24.927 1.00 90.69 115 GLY A O 1
ATOM 951 N N . VAL A 1 116 ? 22.415 6.181 -25.200 1.00 91.06 116 VAL A N 1
ATOM 952 C CA . VAL A 1 116 ? 21.044 6.477 -24.757 1.00 91.06 116 VAL A CA 1
ATOM 953 C C . VAL A 1 116 ? 20.012 5.798 -25.661 1.00 91.06 116 VAL A C 1
ATOM 955 O O . VAL A 1 116 ? 19.101 5.136 -25.163 1.00 91.06 116 VAL A O 1
ATOM 958 N N . LYS A 1 117 ? 20.171 5.915 -26.986 1.00 89.19 117 LYS A N 1
ATOM 959 C CA . LYS A 1 117 ? 19.233 5.335 -27.962 1.00 89.19 117 LYS A CA 1
ATOM 960 C C . LYS A 1 117 ? 19.247 3.810 -27.988 1.00 89.19 117 LYS A C 1
ATOM 962 O O . LYS A 1 117 ? 18.209 3.212 -28.229 1.00 89.19 117 LYS A O 1
ATOM 967 N N . SER A 1 118 ? 20.412 3.196 -27.789 1.00 85.81 118 SER A N 1
ATOM 968 C CA . SER A 1 118 ? 20.571 1.743 -27.925 1.00 85.81 118 SER A CA 1
ATOM 969 C C . SER A 1 118 ? 20.207 0.956 -26.671 1.00 85.81 118 SER A C 1
ATOM 971 O O . SER A 1 118 ? 19.825 -0.201 -26.797 1.00 85.81 118 SER A O 1
ATOM 973 N N . LYS A 1 119 ? 20.357 1.543 -25.474 1.00 85.00 119 LYS A N 1
ATOM 974 C CA . LYS A 1 119 ? 20.225 0.795 -24.214 1.00 85.00 119 LYS A CA 1
ATOM 975 C C . LYS A 1 119 ? 19.383 1.499 -23.154 1.00 85.00 119 LYS A C 1
ATOM 977 O O . LYS A 1 119 ? 18.538 0.858 -22.535 1.00 85.00 119 LYS A O 1
ATOM 982 N N . LEU A 1 120 ? 19.589 2.802 -22.934 1.00 88.12 120 LEU A N 1
ATOM 983 C CA . LEU A 1 120 ? 18.902 3.509 -21.843 1.00 88.12 120 LEU A CA 1
ATOM 984 C C . LEU A 1 120 ? 17.388 3.522 -22.040 1.00 88.12 120 LEU A C 1
ATOM 986 O O . LEU A 1 120 ? 16.643 3.370 -21.076 1.00 88.12 120 LEU A O 1
ATOM 990 N N . HIS A 1 121 ? 16.948 3.697 -23.284 1.00 85.62 121 HIS A N 1
ATOM 991 C CA . HIS A 1 121 ? 15.533 3.681 -23.626 1.00 85.62 121 HIS A CA 1
ATOM 992 C C . HIS A 1 121 ? 14.843 2.385 -23.172 1.00 85.62 121 HIS A C 1
ATOM 994 O O . HIS A 1 121 ? 13.812 2.440 -22.501 1.00 85.62 121 HIS A O 1
ATOM 1000 N N . ASP A 1 122 ? 15.431 1.229 -23.477 1.00 87.00 122 ASP A N 1
ATOM 1001 C CA . ASP A 1 122 ? 14.848 -0.073 -23.144 1.00 87.00 122 ASP A CA 1
ATOM 1002 C C . ASP A 1 122 ? 14.915 -0.357 -21.639 1.00 87.00 122 ASP A C 1
ATOM 1004 O O . ASP A 1 122 ? 13.945 -0.849 -21.062 1.00 87.00 122 ASP A O 1
ATOM 1008 N N . ASP A 1 123 ? 16.013 0.030 -20.978 1.00 86.94 123 ASP A N 1
ATOM 1009 C CA . ASP A 1 123 ? 16.154 -0.061 -19.520 1.00 86.94 123 ASP A CA 1
ATOM 1010 C C . ASP A 1 123 ? 15.087 0.776 -18.790 1.00 86.94 123 ASP A C 1
ATOM 1012 O O . ASP A 1 123 ? 14.456 0.291 -17.849 1.00 86.94 123 ASP A O 1
ATOM 1016 N N . ILE A 1 124 ? 14.862 2.023 -19.227 1.00 89.50 124 ILE A N 1
ATOM 1017 C CA . ILE A 1 124 ? 13.825 2.905 -18.667 1.00 89.50 124 ILE A CA 1
ATOM 1018 C C . ILE A 1 124 ? 12.438 2.333 -18.949 1.00 89.50 124 ILE A C 1
ATOM 1020 O O . ILE A 1 124 ? 11.596 2.307 -18.053 1.00 89.50 124 ILE A O 1
ATOM 1024 N N . THR A 1 125 ? 12.197 1.859 -20.171 1.00 90.06 125 THR A N 1
ATOM 1025 C CA . THR A 1 125 ? 10.905 1.282 -20.559 1.00 90.06 125 THR A CA 1
ATOM 1026 C C . THR A 1 125 ? 10.574 0.070 -19.692 1.00 90.06 125 THR A C 1
ATOM 1028 O O . THR A 1 125 ? 9.491 0.013 -19.108 1.00 90.06 125 THR A O 1
ATOM 1031 N N . GLY A 1 126 ? 11.522 -0.860 -19.533 1.00 89.62 126 GLY A N 1
ATOM 1032 C CA . GLY A 1 126 ? 11.370 -2.022 -18.656 1.00 89.62 126 GLY A CA 1
ATOM 1033 C C . GLY A 1 126 ? 11.109 -1.619 -17.205 1.00 89.62 126 GLY A C 1
ATOM 1034 O O . GLY A 1 126 ? 10.156 -2.102 -16.593 1.00 89.62 126 GLY A O 1
ATOM 1035 N N . TYR A 1 127 ? 11.880 -0.662 -16.684 1.00 90.69 127 TYR A N 1
ATOM 1036 C CA . TYR A 1 127 ? 11.705 -0.138 -15.331 1.00 90.69 127 TYR A CA 1
ATOM 1037 C C . TYR A 1 127 ? 10.308 0.454 -15.092 1.00 90.69 127 TYR A C 1
ATOM 1039 O O . TYR A 1 127 ? 9.661 0.147 -14.087 1.00 90.69 127 TYR A O 1
ATOM 1047 N N . VAL A 1 128 ? 9.822 1.295 -16.010 1.00 91.75 128 VAL A N 1
ATOM 1048 C CA . VAL A 1 128 ? 8.501 1.932 -15.901 1.00 91.75 128 VAL A CA 1
ATOM 1049 C C . VAL A 1 128 ? 7.394 0.882 -15.948 1.00 91.75 128 VAL A C 1
ATOM 1051 O O . VAL A 1 128 ? 6.512 0.903 -15.093 1.00 91.75 128 VAL A O 1
ATOM 1054 N N . ILE A 1 129 ? 7.461 -0.072 -16.882 1.00 93.31 129 ILE A N 1
ATOM 1055 C CA . ILE A 1 129 ? 6.473 -1.157 -16.978 1.00 93.31 129 ILE A CA 1
ATOM 1056 C C . ILE A 1 129 ? 6.483 -2.011 -15.705 1.00 93.31 129 ILE A C 1
ATOM 1058 O O . ILE A 1 129 ? 5.420 -2.292 -15.156 1.00 93.31 129 ILE A O 1
ATOM 1062 N N . ALA A 1 130 ? 7.662 -2.395 -15.206 1.00 90.50 130 ALA A N 1
ATOM 1063 C CA . ALA A 1 130 ? 7.785 -3.242 -14.023 1.00 90.50 130 ALA A CA 1
ATOM 1064 C C . ALA A 1 130 ? 7.265 -2.547 -12.755 1.00 90.50 130 ALA A C 1
ATOM 1066 O O . ALA A 1 130 ? 6.509 -3.146 -11.991 1.00 90.50 130 ALA A O 1
ATOM 1067 N N . THR A 1 131 ? 7.618 -1.274 -12.550 1.00 91.00 131 THR A N 1
ATOM 1068 C CA . THR A 1 131 ? 7.146 -0.488 -11.396 1.00 91.00 131 THR A CA 1
ATOM 1069 C C . THR A 1 131 ? 5.648 -0.199 -11.461 1.00 91.00 131 THR A C 1
ATOM 1071 O O . THR A 1 131 ? 4.969 -0.315 -10.440 1.00 91.00 131 THR A O 1
ATOM 1074 N N . TRP A 1 132 ? 5.118 0.116 -12.647 1.00 94.44 132 TRP A N 1
ATOM 1075 C CA . TRP A 1 132 ? 3.681 0.289 -12.876 1.00 94.44 132 TRP A CA 1
ATOM 1076 C C . TRP A 1 132 ? 2.909 -1.006 -12.611 1.00 94.44 132 TRP A C 1
ATOM 1078 O O . TRP A 1 132 ? 1.933 -0.990 -11.862 1.00 94.44 132 TRP A O 1
ATOM 1088 N N . TYR A 1 133 ? 3.375 -2.127 -13.168 1.00 93.62 133 TYR A N 1
ATOM 1089 C CA . TYR A 1 133 ? 2.753 -3.433 -12.971 1.00 93.62 133 TYR A CA 1
ATOM 1090 C C . TYR A 1 133 ? 2.750 -3.808 -11.490 1.00 93.62 133 TYR A C 1
ATOM 1092 O O . TYR A 1 133 ? 1.688 -4.089 -10.948 1.00 93.62 133 TYR A O 1
ATOM 1100 N N . ASN A 1 134 ? 3.907 -3.712 -10.821 1.00 91.06 134 ASN A N 1
ATOM 1101 C CA . ASN A 1 134 ? 4.038 -4.009 -9.396 1.00 91.06 134 ASN A CA 1
ATOM 1102 C C . ASN A 1 134 ? 3.060 -3.177 -8.553 1.00 91.06 134 ASN A C 1
ATOM 1104 O O . ASN A 1 134 ? 2.324 -3.733 -7.743 1.00 91.06 134 ASN A O 1
ATOM 1108 N N . HIS A 1 135 ? 2.997 -1.862 -8.791 1.00 93.31 135 HIS A N 1
ATOM 1109 C CA . HIS A 1 135 ? 2.075 -0.973 -8.086 1.00 93.31 135 HIS A CA 1
ATOM 1110 C C . HIS A 1 135 ? 0.615 -1.425 -8.219 1.00 93.31 135 HIS A C 1
ATOM 1112 O O . HIS A 1 135 ? -0.065 -1.627 -7.215 1.00 93.31 135 HIS A O 1
ATOM 1118 N N . TRP A 1 136 ? 0.134 -1.612 -9.447 1.00 96.38 136 TRP A N 1
ATOM 1119 C CA . TRP A 1 136 ? -1.274 -1.924 -9.688 1.00 96.38 136 TRP A CA 1
ATOM 1120 C C . TRP A 1 136 ? -1.654 -3.354 -9.307 1.00 96.38 136 TRP A C 1
ATOM 1122 O O . TRP A 1 136 ? -2.778 -3.578 -8.856 1.00 96.38 136 TRP A O 1
ATOM 1132 N N . THR A 1 137 ? -0.732 -4.317 -9.411 1.00 94.81 137 THR A N 1
ATOM 1133 C CA . THR A 1 137 ? -0.964 -5.651 -8.846 1.00 94.81 137 THR A CA 1
ATOM 1134 C C . THR A 1 137 ? -1.068 -5.608 -7.329 1.00 94.81 137 THR A C 1
ATOM 1136 O O . THR A 1 137 ? -1.958 -6.256 -6.784 1.00 94.81 137 THR A O 1
ATOM 1139 N N . THR A 1 138 ? -0.222 -4.825 -6.647 1.00 93.31 138 THR A N 1
ATOM 1140 C CA . THR A 1 138 ? -0.313 -4.650 -5.192 1.00 93.31 138 THR A CA 1
ATOM 1141 C C . THR A 1 138 ? -1.652 -4.037 -4.808 1.00 93.31 138 THR A C 1
ATOM 1143 O O . THR A 1 138 ? -2.328 -4.600 -3.958 1.00 93.31 138 THR A O 1
ATOM 1146 N N . VAL A 1 139 ? -2.090 -2.975 -5.496 1.00 95.25 139 VAL A N 1
ATOM 1147 C CA . VAL A 1 139 ? -3.411 -2.360 -5.266 1.00 95.25 139 VAL A CA 1
ATOM 1148 C C . VAL A 1 139 ? -4.535 -3.394 -5.387 1.00 95.25 139 VAL A C 1
ATOM 1150 O O . VAL A 1 139 ? -5.342 -3.522 -4.475 1.00 95.25 139 VAL A O 1
ATOM 1153 N N . LEU A 1 140 ? -4.576 -4.183 -6.469 1.00 96.69 140 LEU A N 1
ATOM 1154 C CA . LEU A 1 140 ? -5.618 -5.206 -6.643 1.00 96.69 140 LEU A CA 1
ATOM 1155 C C . LEU A 1 140 ? -5.573 -6.300 -5.570 1.00 96.69 140 LEU A C 1
ATOM 1157 O O . LEU A 1 140 ? -6.620 -6.766 -5.117 1.00 96.69 140 LEU A O 1
ATOM 1161 N N . ILE A 1 141 ? -4.373 -6.744 -5.194 1.00 95.44 141 ILE A N 1
ATOM 1162 C CA . ILE A 1 141 ? -4.197 -7.782 -4.177 1.00 95.44 141 ILE A CA 1
ATOM 1163 C C . ILE A 1 141 ? -4.639 -7.252 -2.814 1.00 95.44 141 ILE A C 1
ATOM 1165 O O . ILE A 1 141 ? -5.411 -7.931 -2.140 1.00 95.44 141 ILE A O 1
ATOM 1169 N N . GLU A 1 142 ? -4.207 -6.051 -2.427 1.00 95.38 142 GLU A N 1
ATOM 1170 C CA . GLU A 1 142 ? -4.609 -5.401 -1.178 1.00 95.38 142 GLU A CA 1
ATOM 1171 C C . GLU A 1 142 ? -6.122 -5.172 -1.118 1.00 95.38 142 GLU A C 1
ATOM 1173 O O . GLU A 1 142 ? -6.757 -5.549 -0.127 1.00 95.38 142 GLU A O 1
ATOM 1178 N N . ASP A 1 143 ? -6.718 -4.650 -2.195 1.00 96.12 143 ASP A N 1
ATOM 1179 C CA . ASP A 1 143 ? -8.164 -4.450 -2.312 1.00 96.12 143 ASP A CA 1
ATOM 1180 C C . ASP A 1 143 ? -8.919 -5.771 -2.095 1.00 96.12 143 ASP A C 1
ATOM 1182 O O . ASP A 1 143 ? -9.915 -5.814 -1.364 1.00 96.12 143 ASP A O 1
ATOM 1186 N N . HIS A 1 144 ? -8.429 -6.867 -2.686 1.00 95.88 144 HIS A N 1
ATOM 1187 C CA . HIS A 1 144 ? -9.043 -8.187 -2.572 1.00 95.88 144 HIS A CA 1
ATOM 1188 C C . HIS A 1 144 ? -8.897 -8.790 -1.168 1.00 95.88 144 HIS A C 1
ATOM 1190 O O . HIS A 1 144 ? -9.895 -9.176 -0.555 1.00 95.88 144 HIS A O 1
ATOM 1196 N N . ILE A 1 145 ? -7.680 -8.856 -0.617 1.00 95.69 145 ILE A N 1
ATOM 1197 C CA . ILE A 1 145 ? -7.451 -9.471 0.703 1.00 95.69 145 ILE A CA 1
ATOM 1198 C C . ILE A 1 145 ? -8.135 -8.685 1.827 1.00 95.69 145 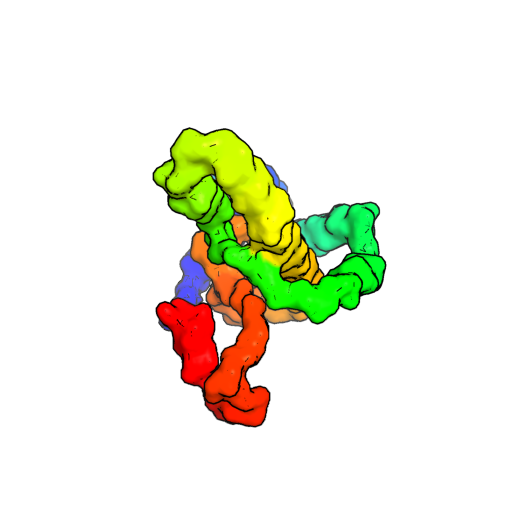ILE A C 1
ATOM 1200 O O . ILE A 1 145 ? -8.555 -9.277 2.823 1.00 95.69 145 ILE A O 1
ATOM 1204 N N . SER A 1 146 ? -8.310 -7.370 1.658 1.00 95.50 146 SER A N 1
ATOM 1205 C CA . SER A 1 146 ? -8.987 -6.496 2.625 1.00 95.50 146 SER A CA 1
ATOM 1206 C C . SER A 1 146 ? -10.485 -6.770 2.760 1.00 95.50 146 SER A C 1
ATOM 1208 O O . SER A 1 146 ? -11.110 -6.322 3.724 1.00 95.50 146 SER A O 1
ATOM 1210 N N . GLN A 1 147 ? -11.077 -7.534 1.837 1.00 95.44 147 GLN A N 1
ATOM 1211 C CA . GLN A 1 147 ? -12.457 -8.016 1.955 1.00 95.44 147 GLN A CA 1
ATOM 1212 C C . GLN A 1 147 ? -12.592 -9.104 3.030 1.00 95.44 147 GLN A C 1
ATOM 1214 O O . GLN A 1 147 ? -13.684 -9.345 3.550 1.00 95.44 147 GLN A O 1
ATOM 1219 N N . HIS A 1 148 ? -11.491 -9.765 3.397 1.00 97.12 148 HIS A N 1
ATOM 1220 C CA . HIS A 1 148 ? -11.516 -10.831 4.383 1.00 97.12 148 HIS A CA 1
ATOM 1221 C C . HIS A 1 148 ? -11.777 -10.286 5.798 1.00 97.12 148 HIS A C 1
ATOM 1223 O O . HIS A 1 148 ? -11.142 -9.342 6.268 1.00 97.12 148 HIS A O 1
ATOM 1229 N N . SER A 1 149 ? -12.677 -10.931 6.549 1.00 95.69 149 SER A N 1
ATOM 1230 C CA . SER A 1 149 ? -13.119 -10.447 7.869 1.00 95.69 149 SER A CA 1
ATOM 1231 C C . SER A 1 149 ? -11.986 -10.298 8.891 1.00 95.69 149 SER A C 1
ATOM 1233 O O . SER A 1 149 ? -12.049 -9.416 9.747 1.00 95.69 149 SER A O 1
ATOM 1235 N N . ARG A 1 150 ? -10.932 -11.110 8.771 1.00 96.75 150 ARG A N 1
ATOM 1236 C CA . ARG A 1 150 ? -9.756 -11.105 9.660 1.00 96.75 150 ARG A CA 1
ATOM 1237 C C . ARG A 1 150 ? -8.637 -10.137 9.253 1.00 96.75 150 ARG A C 1
ATOM 1239 O O . ARG A 1 150 ? -7.625 -10.097 9.950 1.00 96.75 150 ARG A O 1
ATOM 1246 N N . VAL A 1 151 ? -8.794 -9.417 8.140 1.00 97.62 151 VAL A N 1
ATOM 1247 C CA . VAL A 1 151 ? -7.807 -8.459 7.624 1.00 97.62 151 VAL A CA 1
ATOM 1248 C C . VAL A 1 151 ? -8.284 -7.038 7.905 1.00 97.62 151 VAL A C 1
ATOM 1250 O O . VAL A 1 151 ? -9.432 -6.694 7.622 1.00 97.62 151 VAL A O 1
ATOM 1253 N N . ILE A 1 152 ? -7.398 -6.218 8.467 1.00 97.75 152 ILE A N 1
ATOM 1254 C CA . ILE A 1 152 ? -7.560 -4.768 8.597 1.00 97.75 152 ILE A CA 1
ATOM 1255 C C . ILE A 1 152 ? -6.460 -4.109 7.753 1.00 97.75 152 ILE A C 1
ATOM 1257 O O . ILE A 1 152 ? -5.291 -4.272 8.096 1.00 97.75 152 ILE A O 1
ATOM 1261 N N . PRO A 1 153 ? -6.772 -3.394 6.667 1.00 96.81 153 PRO A N 1
ATOM 1262 C CA . PRO A 1 153 ? -5.752 -2.699 5.884 1.00 96.81 153 PRO A CA 1
ATOM 1263 C C . PRO A 1 153 ? -5.219 -1.458 6.605 1.00 96.81 153 PRO A C 1
ATOM 1265 O O . PRO A 1 153 ? -5.816 -0.968 7.563 1.00 96.81 153 PRO A O 1
ATOM 1268 N N . THR A 1 154 ? -4.105 -0.904 6.138 1.00 95.88 154 THR A N 1
ATOM 1269 C CA . THR A 1 154 ? -3.657 0.434 6.544 1.00 95.88 154 THR A CA 1
ATOM 1270 C C . THR A 1 154 ? -4.259 1.519 5.646 1.00 95.88 154 THR A C 1
ATOM 1272 O O . THR A 1 154 ? -4.465 1.319 4.456 1.00 95.88 154 THR A O 1
ATOM 1275 N N . LEU A 1 155 ? -4.569 2.699 6.206 1.00 95.69 155 LEU A N 1
ATOM 1276 C CA . LEU A 1 155 ? -5.097 3.834 5.418 1.00 95.69 155 LEU A CA 1
ATOM 1277 C C . LEU A 1 155 ? -3.996 4.755 4.869 1.00 95.69 155 LEU A C 1
ATOM 1279 O O . LEU A 1 155 ? -4.283 5.702 4.126 1.00 95.69 155 LEU A O 1
ATOM 1283 N N . LYS A 1 156 ? -2.753 4.539 5.305 1.00 92.69 156 LYS A N 1
ATOM 1284 C CA . LYS A 1 156 ? -1.527 5.177 4.821 1.00 92.69 156 LYS A CA 1
ATOM 1285 C C . LYS A 1 156 ? -0.323 4.338 5.268 1.00 92.69 156 LYS A C 1
ATOM 1287 O O . LYS A 1 156 ? -0.413 3.641 6.279 1.00 92.69 156 LYS A O 1
ATOM 1292 N N . ASN A 1 157 ? 0.812 4.514 4.588 1.00 84.62 157 ASN A N 1
ATOM 1293 C CA . ASN A 1 157 ? 2.074 3.864 4.947 1.00 84.62 157 ASN A CA 1
ATOM 1294 C C . ASN A 1 157 ? 2.432 4.105 6.427 1.00 84.62 157 ASN A C 1
ATOM 1296 O O . ASN A 1 157 ? 2.459 5.247 6.902 1.00 84.62 157 ASN A O 1
ATOM 1300 N N . ASN A 1 158 ? 2.702 3.017 7.146 1.00 80.12 158 ASN A N 1
ATOM 1301 C CA . ASN A 1 158 ? 2.951 3.008 8.579 1.00 80.12 158 ASN A CA 1
ATOM 1302 C C . ASN A 1 158 ? 4.123 2.080 8.927 1.00 80.12 158 ASN A C 1
ATOM 1304 O O . ASN A 1 158 ? 3.922 0.995 9.462 1.00 80.12 158 ASN A O 1
ATOM 1308 N N . PHE A 1 159 ? 5.348 2.536 8.650 1.00 80.00 159 PHE A N 1
ATOM 1309 C CA . PHE A 1 159 ? 6.592 1.855 9.043 1.00 80.00 159 PHE A CA 1
ATOM 1310 C C . PHE A 1 159 ? 6.718 0.412 8.517 1.00 80.00 159 PHE A C 1
ATOM 1312 O O . PHE A 1 159 ? 7.170 -0.463 9.248 1.00 80.00 159 PHE A O 1
ATOM 1319 N N . GLY A 1 160 ? 6.324 0.163 7.262 1.00 85.56 160 GLY A N 1
ATOM 1320 C CA . GLY A 1 160 ? 6.405 -1.178 6.668 1.00 85.56 160 GLY A CA 1
ATOM 1321 C C . GLY A 1 160 ? 5.330 -2.137 7.182 1.00 85.56 160 GLY A C 1
ATOM 1322 O O . GLY A 1 160 ? 5.572 -3.327 7.295 1.00 85.56 160 GLY A O 1
ATOM 1323 N N . VAL A 1 161 ? 4.160 -1.619 7.556 1.00 93.06 161 VAL A N 1
ATOM 1324 C CA . VAL A 1 161 ? 2.965 -2.423 7.827 1.00 93.06 161 VAL A CA 1
ATOM 1325 C C . VAL A 1 161 ? 1.919 -2.051 6.792 1.00 93.06 161 VAL A C 1
ATOM 1327 O O . VAL A 1 161 ? 1.529 -0.884 6.735 1.00 93.06 161 VAL A O 1
ATOM 1330 N N . ASP A 1 162 ? 1.440 -3.041 6.045 1.00 93.38 162 ASP A N 1
ATOM 1331 C CA . ASP A 1 162 ? 0.416 -2.856 5.012 1.00 93.38 162 ASP A CA 1
ATOM 1332 C C . ASP A 1 162 ? -0.950 -3.335 5.504 1.00 93.38 162 ASP A C 1
ATOM 1334 O O . ASP A 1 162 ? -1.969 -2.677 5.271 1.00 93.38 162 ASP A O 1
ATOM 1338 N N . ILE A 1 163 ? -0.970 -4.431 6.273 1.00 95.62 163 ILE A N 1
ATOM 1339 C CA . ILE A 1 163 ? -2.189 -5.036 6.820 1.00 95.62 163 ILE A CA 1
ATOM 1340 C C . ILE A 1 163 ? -2.007 -5.505 8.268 1.00 95.62 163 ILE A C 1
ATOM 1342 O O . ILE A 1 163 ? -0.902 -5.766 8.740 1.00 95.62 163 ILE A O 1
ATOM 1346 N N . PHE A 1 164 ? -3.124 -5.699 8.962 1.00 96.31 164 PHE A N 1
ATOM 1347 C CA . PHE A 1 164 ? -3.205 -6.447 10.208 1.00 96.31 164 PHE A CA 1
ATOM 1348 C C . PHE A 1 164 ? -4.054 -7.698 9.985 1.00 96.31 164 PHE A C 1
ATOM 1350 O O . PHE A 1 164 ? -5.259 -7.599 9.755 1.00 96.31 164 PHE A O 1
ATOM 1357 N N . LEU A 1 165 ? -3.444 -8.877 10.084 1.00 95.19 165 LEU A N 1
ATOM 1358 C CA . LEU A 1 165 ? -4.127 -10.166 9.989 1.00 95.19 165 LEU A CA 1
ATOM 1359 C C . LEU A 1 165 ? -4.189 -10.788 11.383 1.00 95.19 165 LEU A C 1
ATOM 1361 O O . LEU A 1 165 ? -3.159 -10.962 12.030 1.00 95.19 165 LEU A O 1
ATOM 1365 N N . ASN A 1 166 ? -5.389 -11.124 11.864 1.00 94.50 166 ASN A N 1
ATOM 1366 C CA . ASN A 1 166 ? -5.582 -11.691 13.210 1.00 94.50 166 ASN A CA 1
ATOM 1367 C C . ASN A 1 166 ? -4.888 -10.876 14.316 1.00 94.50 166 ASN A C 1
ATOM 1369 O O . ASN A 1 166 ? -4.235 -11.437 15.195 1.00 94.50 166 ASN A O 1
ATOM 1373 N N . ASN A 1 167 ? -5.026 -9.547 14.274 1.00 93.94 167 ASN A N 1
ATOM 1374 C CA . ASN A 1 167 ? -4.416 -8.640 15.251 1.00 93.94 167 ASN A CA 1
ATOM 1375 C C . ASN A 1 167 ? -2.878 -8.675 15.284 1.00 93.94 167 ASN A C 1
ATOM 1377 O O . ASN A 1 167 ? -2.283 -8.316 16.297 1.00 93.94 167 ASN A O 1
ATOM 1381 N N . GLN A 1 168 ? -2.232 -9.077 14.188 1.00 94.31 168 GLN A N 1
ATOM 1382 C CA . GLN A 1 168 ? -0.784 -8.987 14.008 1.00 94.31 168 GLN A CA 1
ATOM 1383 C C . GLN A 1 168 ? -0.461 -8.164 12.754 1.00 94.31 168 GLN A C 1
ATOM 1385 O O . GLN A 1 168 ? -1.134 -8.353 11.741 1.00 94.31 168 GLN A O 1
ATOM 1390 N N . PRO A 1 169 ? 0.506 -7.232 12.814 1.00 94.12 169 PRO A N 1
ATOM 1391 C CA . PRO A 1 169 ? 0.916 -6.436 11.663 1.00 94.12 169 PRO A CA 1
ATOM 1392 C C . PRO A 1 169 ? 1.734 -7.278 10.680 1.00 94.12 169 PRO A C 1
ATOM 1394 O O . PRO A 1 169 ? 2.571 -8.077 11.099 1.00 94.12 169 PRO A O 1
ATOM 1397 N N . PHE A 1 170 ? 1.520 -7.058 9.386 1.00 91.75 170 PHE A N 1
ATOM 1398 C CA . PHE A 1 170 ? 2.284 -7.676 8.308 1.00 91.75 170 PHE A CA 1
ATOM 1399 C C . PHE A 1 170 ? 2.649 -6.647 7.236 1.00 91.75 170 PHE A C 1
ATOM 1401 O O . PHE A 1 170 ? 1.852 -5.772 6.895 1.00 91.75 170 PHE A O 1
ATOM 1408 N N . ASP A 1 171 ? 3.856 -6.811 6.707 1.00 91.31 171 ASP A N 1
ATOM 1409 C CA . ASP A 1 171 ? 4.358 -6.200 5.477 1.00 91.31 171 ASP A CA 1
ATOM 1410 C C . ASP A 1 171 ? 4.040 -7.163 4.327 1.00 91.31 171 ASP A C 1
ATOM 1412 O O . ASP A 1 171 ? 4.489 -8.319 4.344 1.00 91.31 171 ASP A O 1
ATOM 1416 N N . LEU A 1 172 ? 3.215 -6.737 3.376 1.00 89.25 172 LEU A N 1
ATOM 1417 C CA . LEU A 1 172 ? 2.791 -7.566 2.260 1.00 89.25 172 LEU A CA 1
ATOM 1418 C C . LEU A 1 172 ? 3.904 -7.603 1.211 1.00 89.25 172 LEU A C 1
ATOM 1420 O O . LEU A 1 172 ? 4.128 -6.658 0.456 1.00 89.25 172 LEU A O 1
ATOM 1424 N N . LYS A 1 173 ? 4.580 -8.748 1.115 1.00 86.25 173 LYS A N 1
ATOM 1425 C CA . LYS A 1 173 ? 5.543 -9.018 0.045 1.00 86.25 173 LYS A CA 1
ATOM 1426 C C . LYS A 1 173 ? 4.908 -9.863 -1.047 1.00 86.25 173 LYS A C 1
ATOM 1428 O O . LYS A 1 173 ? 4.343 -10.922 -0.783 1.00 86.25 173 LYS A O 1
ATOM 1433 N N . ILE A 1 174 ? 5.039 -9.397 -2.285 1.00 81.44 174 ILE A N 1
ATOM 1434 C CA . ILE A 1 174 ? 4.617 -10.114 -3.487 1.00 81.44 174 ILE A CA 1
ATOM 1435 C C . ILE A 1 174 ? 5.869 -10.389 -4.311 1.00 81.44 174 ILE A C 1
ATOM 1437 O O . ILE A 1 174 ? 6.652 -9.486 -4.597 1.00 81.44 174 ILE A O 1
ATOM 1441 N N . THR A 1 175 ? 6.068 -11.648 -4.682 1.00 79.19 175 THR A N 1
ATOM 1442 C CA . THR A 1 175 ? 7.210 -12.072 -5.488 1.00 79.19 175 THR A CA 1
ATOM 1443 C C . THR A 1 175 ? 6.843 -13.280 -6.337 1.00 79.19 175 THR A C 1
ATOM 1445 O O . THR A 1 175 ? 5.877 -13.994 -6.058 1.00 79.19 175 THR A O 1
ATOM 1448 N N . TYR A 1 176 ? 7.659 -13.542 -7.353 1.00 79.12 176 TYR A N 1
ATOM 1449 C CA . TYR A 1 176 ? 7.686 -14.844 -8.004 1.00 79.12 176 TYR A CA 1
ATOM 1450 C C . TYR A 1 176 ? 8.217 -15.899 -7.037 1.00 79.12 176 TYR A C 1
ATOM 1452 O O . TYR A 1 176 ? 9.074 -15.608 -6.200 1.00 79.12 176 TYR A O 1
ATOM 1460 N N . LEU A 1 177 ? 7.749 -17.138 -7.195 1.00 81.88 177 LEU A N 1
ATOM 1461 C CA . LEU A 1 177 ? 8.348 -18.264 -6.492 1.00 81.88 177 LEU A CA 1
ATOM 1462 C C . LEU A 1 177 ? 9.841 -18.337 -6.872 1.00 81.88 177 LEU A C 1
ATOM 1464 O O . LEU A 1 177 ? 10.142 -18.422 -8.069 1.00 81.88 177 LEU A O 1
ATOM 1468 N N . PRO A 1 178 ? 10.778 -18.262 -5.908 1.00 83.50 178 PRO A N 1
ATOM 1469 C CA . PRO A 1 178 ? 12.196 -18.287 -6.235 1.00 83.50 178 PRO A CA 1
ATOM 1470 C C . PRO A 1 178 ? 12.574 -19.653 -6.810 1.00 83.50 178 PRO A C 1
ATOM 1472 O O . PRO A 1 178 ? 11.970 -20.666 -6.466 1.00 83.50 178 PRO A O 1
ATOM 1475 N N . LYS A 1 179 ? 13.579 -19.684 -7.692 1.00 84.44 179 LYS A N 1
ATOM 1476 C CA . LYS A 1 179 ? 13.934 -20.883 -8.478 1.00 84.44 179 LYS A CA 1
ATOM 1477 C C . LYS A 1 179 ? 14.262 -22.111 -7.625 1.00 84.44 179 LYS A C 1
ATOM 1479 O O . LYS A 1 179 ? 14.044 -23.228 -8.080 1.00 84.44 179 LYS A O 1
ATOM 1484 N N . ASP A 1 180 ? 14.752 -21.891 -6.409 1.00 85.94 180 ASP A N 1
ATOM 1485 C CA . ASP A 1 180 ? 15.152 -22.950 -5.479 1.00 85.94 180 ASP A CA 1
ATOM 1486 C C . ASP A 1 180 ? 13.975 -23.514 -4.663 1.00 85.94 180 ASP A C 1
ATOM 1488 O O . ASP A 1 180 ? 14.160 -24.418 -3.850 1.00 85.94 180 ASP A O 1
ATOM 1492 N N . PHE A 1 181 ? 12.756 -23.009 -4.884 1.00 86.19 181 PHE A N 1
ATOM 1493 C CA . PHE A 1 181 ? 11.549 -23.452 -4.197 1.00 86.19 181 PHE A CA 1
ATOM 1494 C C . PHE A 1 181 ? 10.535 -24.053 -5.170 1.00 86.19 181 PHE A C 1
ATOM 1496 O O . PHE A 1 181 ? 10.270 -23.527 -6.250 1.00 86.19 181 PHE A O 1
ATOM 1503 N N . THR A 1 182 ? 9.882 -25.130 -4.737 1.00 89.06 182 THR A N 1
ATOM 1504 C CA . THR A 1 182 ? 8.679 -25.666 -5.387 1.00 89.06 182 THR A CA 1
ATOM 1505 C C . THR A 1 182 ? 7.433 -25.363 -4.558 1.00 89.06 182 THR A C 1
ATOM 1507 O O . THR A 1 182 ? 7.494 -25.252 -3.332 1.00 89.06 182 THR A O 1
ATOM 1510 N N . LEU A 1 183 ? 6.271 -25.276 -5.215 1.00 87.94 183 LEU A N 1
ATOM 1511 C CA . LEU A 1 183 ? 4.994 -25.046 -4.527 1.00 87.94 183 LEU A CA 1
ATOM 1512 C C . LEU A 1 183 ? 4.700 -26.126 -3.480 1.00 87.94 183 LEU A C 1
ATOM 1514 O O . LEU A 1 183 ? 4.195 -25.816 -2.403 1.00 87.94 183 LEU A O 1
ATOM 1518 N N . GLU A 1 184 ? 5.038 -27.383 -3.771 1.00 90.00 184 GLU A N 1
ATOM 1519 C CA . GLU A 1 184 ? 4.825 -28.492 -2.842 1.00 90.00 184 GLU A CA 1
ATOM 1520 C C . GLU A 1 184 ? 5.685 -28.349 -1.578 1.00 90.00 184 GLU A C 1
ATOM 1522 O O . GLU A 1 184 ? 5.174 -28.500 -0.466 1.00 90.00 184 GLU A O 1
ATOM 1527 N N . GLN A 1 185 ? 6.970 -28.009 -1.734 1.00 87.38 185 GLN A N 1
ATOM 1528 C CA . GLN A 1 185 ? 7.878 -27.783 -0.605 1.00 87.38 185 GLN A CA 1
ATOM 1529 C C . GLN A 1 185 ? 7.403 -26.624 0.266 1.00 87.38 185 GLN A C 1
ATOM 1531 O O . GLN A 1 185 ? 7.281 -26.790 1.477 1.00 87.38 185 GLN A O 1
ATOM 1536 N N . VAL A 1 186 ? 7.077 -25.484 -0.346 1.00 88.31 186 VAL A N 1
ATOM 1537 C CA . VAL A 1 186 ? 6.622 -24.286 0.374 1.00 88.31 186 VAL A CA 1
ATOM 1538 C C . VAL A 1 186 ? 5.306 -24.546 1.103 1.00 88.31 186 VAL A C 1
ATOM 1540 O O . VAL A 1 186 ? 5.134 -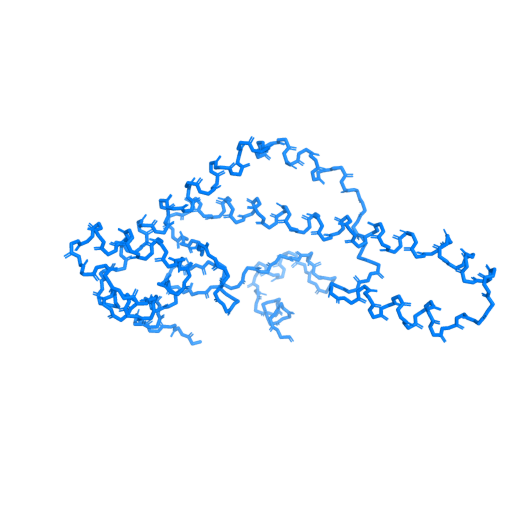24.102 2.235 1.00 88.31 186 VAL A O 1
ATOM 1543 N N . SER A 1 187 ? 4.397 -25.312 0.496 1.00 87.81 187 SER A N 1
ATOM 1544 C CA . SER A 1 187 ? 3.123 -25.666 1.133 1.00 87.81 187 SER A CA 1
ATOM 1545 C C . SER A 1 187 ? 3.314 -26.558 2.363 1.00 87.81 187 SER A C 1
ATOM 1547 O O . SER A 1 187 ? 2.559 -26.442 3.326 1.00 87.81 187 SER A O 1
ATOM 1549 N N . LYS A 1 188 ? 4.319 -27.445 2.349 1.00 90.69 188 LYS A N 1
ATOM 1550 C CA . LYS A 1 188 ? 4.650 -28.332 3.478 1.00 90.69 188 LYS A CA 1
ATOM 1551 C C . LYS A 1 188 ? 5.489 -27.633 4.552 1.00 90.69 188 LYS A C 1
ATOM 1553 O O . LYS A 1 188 ? 5.288 -27.883 5.737 1.00 90.69 188 LYS A O 1
ATOM 1558 N N . SER A 1 189 ? 6.431 -26.784 4.143 1.00 88.19 189 SER A N 1
ATOM 1559 C CA . SER A 1 189 ? 7.363 -26.072 5.018 1.00 88.19 189 SER A CA 1
ATOM 1560 C C . SER A 1 189 ? 7.653 -24.671 4.462 1.00 88.19 189 SER A C 1
ATOM 1562 O O . SER A 1 189 ? 8.617 -24.479 3.720 1.00 88.19 189 SER A O 1
ATOM 1564 N N . PRO A 1 190 ? 6.849 -23.658 4.827 1.00 87.56 190 PRO A N 1
ATOM 1565 C CA . PRO A 1 190 ? 7.013 -22.305 4.299 1.00 87.56 190 PRO A CA 1
ATOM 1566 C C . PRO A 1 190 ? 8.161 -21.532 4.962 1.00 87.56 190 PRO A C 1
ATOM 1568 O O . PRO A 1 190 ? 8.478 -20.430 4.528 1.00 87.56 190 PRO A O 1
ATOM 1571 N N . LYS A 1 191 ? 8.771 -22.073 6.027 1.00 89.50 191 LYS A N 1
ATOM 1572 C CA . LYS A 1 191 ? 9.720 -21.346 6.883 1.00 89.50 191 LYS A CA 1
ATOM 1573 C C . LYS A 1 191 ? 10.910 -20.789 6.103 1.00 89.50 191 LYS A C 1
ATOM 1575 O O . LYS A 1 191 ? 11.228 -19.618 6.264 1.00 89.50 191 LYS A O 1
ATOM 1580 N N . ASP A 1 192 ? 11.525 -21.605 5.255 1.00 87.56 192 ASP A N 1
ATOM 1581 C CA . ASP A 1 192 ? 12.722 -21.203 4.510 1.00 87.56 192 ASP A CA 1
ATOM 1582 C C . ASP A 1 192 ? 12.395 -20.128 3.466 1.00 87.56 192 ASP A C 1
ATOM 1584 O O . ASP A 1 192 ? 13.174 -19.198 3.273 1.00 87.56 192 ASP A O 1
ATOM 1588 N N . LEU A 1 193 ? 11.202 -20.192 2.859 1.00 87.19 193 LEU A N 1
ATOM 1589 C CA . LEU A 1 193 ? 10.730 -19.141 1.958 1.00 87.19 193 LEU A CA 1
ATOM 1590 C C . LEU A 1 193 ? 10.456 -17.838 2.717 1.00 87.19 193 LEU A C 1
ATOM 1592 O O . LEU A 1 193 ? 10.785 -16.767 2.224 1.00 87.19 193 LEU A O 1
ATOM 1596 N N . ILE A 1 194 ? 9.857 -17.918 3.908 1.00 85.94 194 ILE A N 1
ATOM 1597 C CA . ILE A 1 194 ? 9.601 -16.740 4.748 1.00 85.94 194 ILE A CA 1
ATOM 1598 C C . ILE A 1 194 ? 10.924 -16.081 5.144 1.00 85.94 194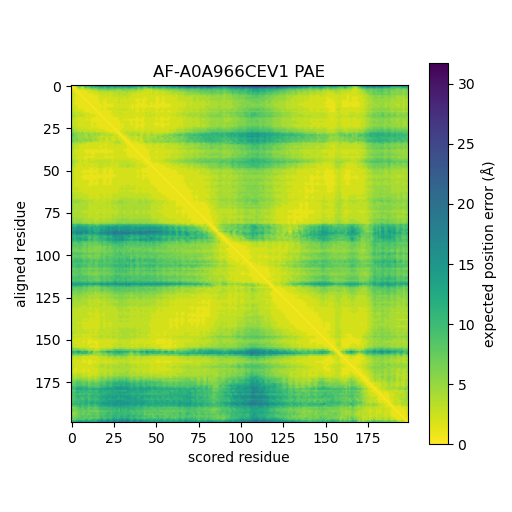 ILE A C 1
ATOM 1600 O O . ILE A 1 194 ? 11.034 -14.868 5.039 1.00 85.94 194 ILE A O 1
ATOM 1604 N N . ILE A 1 195 ? 11.931 -16.856 5.551 1.00 86.12 195 ILE A N 1
ATOM 1605 C CA . ILE A 1 195 ? 13.261 -16.313 5.863 1.00 86.12 195 ILE A CA 1
ATOM 1606 C C . ILE A 1 195 ? 13.834 -15.607 4.632 1.00 86.12 195 ILE A C 1
ATOM 1608 O O . ILE A 1 195 ? 14.143 -14.429 4.711 1.00 86.12 195 ILE A O 1
ATOM 1612 N N . TRP A 1 196 ? 13.856 -16.275 3.476 1.00 85.06 196 TRP A N 1
ATOM 1613 C CA . TRP A 1 196 ? 14.344 -15.684 2.225 1.00 85.06 196 TRP A CA 1
ATOM 1614 C C . TRP A 1 196 ? 13.595 -14.405 1.801 1.00 85.06 196 TRP A C 1
ATOM 1616 O O . TRP A 1 196 ? 14.164 -13.536 1.152 1.00 85.06 196 TRP A O 1
ATOM 1626 N N . LEU A 1 197 ? 12.304 -14.288 2.129 1.00 82.44 197 LEU A N 1
ATOM 1627 C CA . LEU A 1 197 ? 11.488 -13.115 1.796 1.00 82.44 197 LEU A CA 1
ATOM 1628 C C . LEU A 1 197 ? 11.795 -11.885 2.656 1.00 82.44 197 LEU A C 1
ATOM 1630 O O . LEU A 1 197 ? 11.550 -10.765 2.203 1.00 82.44 197 LEU A O 1
ATOM 1634 N N . TYR A 1 198 ? 12.234 -12.091 3.898 1.00 79.50 198 TYR A N 1
ATOM 1635 C CA . TYR A 1 198 ? 12.325 -11.038 4.913 1.00 79.50 198 TYR A CA 1
ATOM 1636 C C . TYR A 1 198 ? 13.750 -10.780 5.430 1.00 79.50 198 TYR A C 1
ATOM 1638 O O . TYR A 1 198 ? 13.953 -9.753 6.081 1.00 79.50 198 TYR A O 1
ATOM 1646 N N . GLU A 1 199 ? 14.711 -11.664 5.149 1.00 76.69 199 GLU A N 1
ATOM 1647 C CA . GLU A 1 199 ? 16.143 -11.536 5.480 1.00 76.69 199 GLU A CA 1
ATOM 1648 C C . GLU A 1 199 ? 17.001 -11.394 4.216 1.00 76.69 199 GLU A C 1
ATOM 1650 O O . GLU A 1 199 ? 17.895 -10.515 4.225 1.00 76.69 199 GLU A O 1
#

Nearest PDB structures (foldseek):
  1v66-assembly1_A  TM=6.453E-01  e=1.469E+00  Homo sapiens

Foldseek 3Di:
DFDDLLRLLLLLLLLDDLVLLLVLCVVVVHDSDDGSVVSSVRCSPPDPVSSLVSLLVLVVVVVVVVCVVPNLVRLVVVLVVCPDQDQLDDPPCLVVCCVPVAVVPDPDPVVSVCCCVPRVVVNVVNNVSNVVSVVSVVVSVLSVVSVDPQKRAGNHDRPQFGIQGNSGTHRDDDDDDDPVDDPVRCVVPVPVVVVVRPD

Mean predicted aligned error: 5.33 Å

Solvent-accessible surface area (backbone atoms only — not comparable to full-atom values): 11609 Å² total; per-residue (Å²): 133,85,69,49,74,62,56,44,40,48,53,56,53,61,11,46,52,59,69,59,49,30,52,50,25,52,77,65,79,40,81,52,71,76,53,60,70,51,40,44,65,74,51,50,83,57,62,65,66,62,54,47,54,51,46,49,54,55,46,53,52,51,52,53,59,51,42,72,78,49,44,73,66,59,48,50,55,60,55,65,66,64,82,74,87,43,43,77,50,62,89,93,39,58,66,61,46,46,47,57,70,41,65,73,60,45,89,50,68,69,62,40,54,51,48,41,71,74,44,49,52,60,32,51,50,28,29,52,52,35,52,53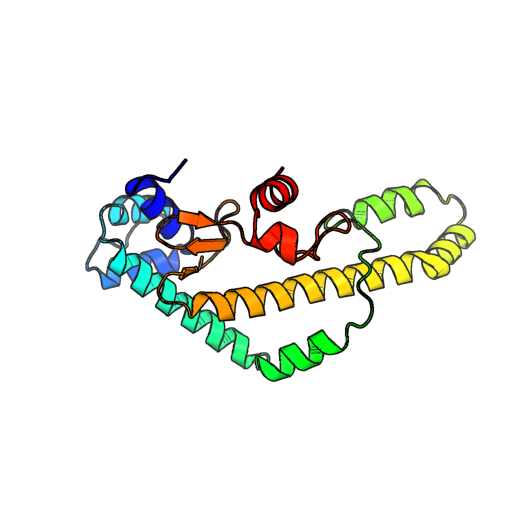,48,52,52,54,51,48,51,54,50,51,62,55,55,45,69,40,91,60,36,40,61,49,77,40,90,42,92,72,33,48,35,25,51,79,80,35,78,37,60,83,81,86,78,77,82,54,91,94,56,50,74,68,55,42,74,77,51,45,61,66,59,53,46,68,73,77,109

Radius of gyration: 21.95 Å; Cα contacts (8 Å, |Δi|>4): 172; chains: 1; bounding box: 51×47×55 Å

Sequence (199 aa):
MLVTKKELTNLKLKSIKSDNLKELAESLSTDSRGTAADLIKKLIDIPQDKIDEFIKRKYQEQVKERQKLISDDDLKQELSKVKEFKWGVVQGQLDQKIQTEYVRRFTRYDDLIQGVKSKLHDDITGYVIATWYNHWTTVLIEDHISQHSRVIPTLKNNFGVDIFLNNQPFDLKITYLPKDFTLEQVSKSPKDLIIWLYE

Secondary structure (DSSP, 8-state):
-PPPHHHHHHHHHHTS-HHHHHHHHHHTT----S-HHHHHHHHTTS-HHHHHHHHHHHHHHHHHHHHHHS-HHHHHHHHTT------SS-TT-HHHHHIIIIITT--SHHHHHHHIIIIIHHHHHHHHHHHHHHHHHHHHHHHHHTTSTTEEE-SS--SS--EEETTEEE-----PPPTT--HHHHHH--HHHHHHHH-

pLDDT: mean 92.14, std 6.09, range [57.94, 98.38]